Protein AF-0000000069316695 (afdb_homodimer)

pLDDT: mean 97.15, std 3.24, range [72.75, 98.94]

Foldseek 3Di:
DKFKKKWWKDFLKTWIKIWIDDDQQFWIKIWIKIADAAFFKKWKWWADALDQVVHPVVLHFGAAPPPFWDFAQPDPTHRLGGPFIFGAHNRRMTIDTDTHRSAGCDDPRRSARIKMWIARAGQCGLPPPDPCNGGHSPRHHTGIMTGMHTDDD/DKFKKKWWKDFLKTWIKIWIDDDQQFWIKIWIKIADAAFFKKWKWWADALDQVVHPVVLHFGAAPPPFWDFAQPDPTHRLGGPFIFGAHNRRMTIDTDTHRSAGCDDPRRSARIKMWIARAGQCGLPPPDPCNGGHSPRHHTGIMTGMHTDDD

Solvent-accessible surface area (backbone atoms only — not comparable to full-atom values): 14368 Å² total; per-residue (Å²): 112,59,43,30,31,26,24,55,32,46,62,80,27,38,33,44,40,36,36,38,27,58,42,93,87,41,48,27,38,35,35,41,42,37,40,68,42,70,62,39,52,17,14,30,33,30,21,53,16,15,24,56,87,64,44,64,69,47,14,60,57,66,24,43,94,78,72,49,47,30,19,29,66,82,46,90,59,29,27,50,20,32,61,31,59,41,48,18,37,92,86,8,44,19,65,42,80,45,74,39,72,67,42,34,87,53,74,96,55,35,47,59,4,11,16,43,36,38,25,64,28,44,39,43,39,37,69,66,78,51,91,42,9,48,70,66,12,55,15,70,54,76,38,23,28,23,45,24,5,34,31,86,108,111,60,44,31,32,27,24,55,32,48,62,81,28,40,32,43,40,38,36,37,28,60,42,92,85,40,47,27,39,35,34,42,40,37,38,69,43,71,62,39,52,17,14,31,34,30,22,52,17,16,23,54,87,63,45,65,69,45,15,60,57,65,23,42,95,78,73,49,47,29,20,28,66,83,44,90,59,29,27,50,22,32,60,30,58,40,50,19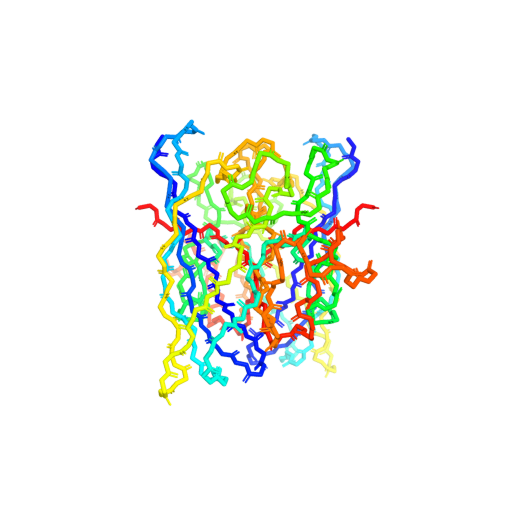,38,94,85,7,44,20,66,41,79,46,75,39,71,66,41,33,86,52,75,95,56,34,47,61,4,12,18,44,38,38,26,66,28,44,40,43,39,37,69,66,79,52,91,43,9,48,69,66,12,56,15,69,54,76,36,22,27,23,45,24,6,33,30,86,107

Organism: Aedes albopictus (NCBI:txid7160)

Nearest PDB structures (foldseek):
  8gsq-assembly4_H  TM=9.895E-01  e=1.593E-22  Homo sapiens
  8gsq-assembly3_E  TM=9.837E-01  e=2.590E-22  Homo sapiens
  2zky-assembly5_I  TM=9.922E-01  e=9.468E-22  Homo sapiens
  3gtv-assembly6_K  TM=9.849E-01  e=7.628E-22  Homo sapiens
  4mcm-assembly4_G  TM=9.939E-01  e=1.911E-21  Homo sapiens

Secondary structure (DSSP, 8-state):
--EEEEEEEEESSEEEEEEEESSTTSPEEEEEEEESPPSEEEEEEEES----EEEEGGG-SB--TT-PPP--TT-SS--TTEEEEEEE-TTSEEEEEEEESS-BSSGGGB-TT-EEEEESS---TT-S-STTHHHH-S--SEEEEEE-EEE--/--EEEEEEEEESSEEEEEEEESSTTSPEEEEEEEESPPSEEEEEEEES----EEEEGGG-SB--TT-PPP--TT-SS--TTEEEEEEE-TTSEEEEEEEESS-BSSGGGB-TT-EEEEESS---TT-S-STTHHHH-S--SEEEEEE-EEE--

Sequence (306 aa):
MPAKAVCVLSGDVKGTIFFQQNGDSDAVKVTGEVTGLKPGNHGFHIHEFGDNTNGCTSAGPHFNPHGKEHGGPTAAERHAGDLGNVVADDSGVAKVDISDSQISLSGPLSILGRTVVVHADPDDLGLGGHELSKSTGNAGARLACGVIGICKAMPAKAVCVLSGDVKGTIFFQQNGDSDAVKVTGEVTGLKPGNHGFHIHEFGDNTNGCTSAGPHFNPHGKEHGGPTAAERHAGDLGNVVADDSGVAKVDISDSQISLSGPLSILGRTVVVHADPDDLGLGGHELSKSTGNAGARLACGVIGICKA

Radius of gyration: 19.66 Å; Cα contacts (8 Å, |Δi|>4): 985; chains: 2; bounding box: 41×53×51 Å

InterPro domains:
  IPR001424 Superoxide dismutase, copper/zinc binding domain [PF00080] (13-148)
  IPR001424 Superoxide dismutase, copper/zinc binding domain [PR00068] (43-65)
  IPR001424 Superoxide dismutase, copper/zinc binding domain [PR00068] (79-88)
  IPR001424 Superoxide dismutase, copper/zinc binding domain [PR00068] (98-120)
  IPR001424 Superoxide dismutase, copper/zinc binding domain [PR00068] (123-149)
  IPR001424 Superoxide dismutase, copper/zinc binding domain [cd00305] (4-145)
  IPR018152 Superoxide dismutase, copper/zinc, binding site [PS00087] (43-53)
  IPR018152 Superoxide dismutase, copper/zinc, binding site [PS00332] (137-148)
  IPR024134 Superoxide dismutase (Cu/Zn) / superoxide dismutase copper chaperone [PTHR10003] (3-150)
  IPR036423 Superoxide dismutase-like, copper/zinc binding domain superfamily [G3DSA:2.60.40.200] (2-153)
  IPR036423 Superoxide dismutase-like, copper/zinc binding domain superfamily [SSF49329] (3-151)

Structure (mmCIF, N/CA/C/O backbone):
data_AF-0000000069316695-model_v1
#
loop_
_entity.id
_entity.type
_entity.pdbx_description
1 polymer 'Superoxide dismutase'
#
loop_
_atom_site.group_PDB
_atom_site.id
_atom_site.type_symbol
_atom_site.label_atom_id
_atom_site.label_alt_id
_atom_site.label_comp_id
_atom_site.label_asym_id
_atom_site.label_entity_id
_atom_site.label_seq_id
_atom_site.pdbx_PDB_ins_code
_atom_site.Cartn_x
_atom_site.Cartn_y
_atom_site.Cartn_z
_atom_site.occupancy
_atom_site.B_iso_or_equiv
_atom_site.auth_seq_id
_atom_site.auth_comp_id
_atom_site.auth_asym_id
_atom_site.auth_atom_id
_atom_site.pdbx_PDB_model_num
ATOM 1 N N . MET A 1 1 ? 12.734 10.344 -13.766 1 72.75 1 MET A N 1
ATOM 2 C CA . MET A 1 1 ? 11.445 10.133 -14.422 1 72.75 1 MET A CA 1
ATOM 3 C C . MET A 1 1 ? 10.297 10.414 -13.453 1 72.75 1 MET A C 1
ATOM 5 O O . MET A 1 1 ? 10.43 10.203 -12.25 1 72.75 1 MET A O 1
ATOM 9 N N . PRO A 1 2 ? 9.305 11.023 -14.023 1 88.75 2 PRO A N 1
ATOM 10 C CA . PRO A 1 2 ? 8.188 11.32 -13.125 1 88.75 2 PRO A CA 1
ATOM 11 C C . PRO A 1 2 ? 7.633 10.078 -12.438 1 88.75 2 PRO A C 1
ATOM 13 O O . PRO A 1 2 ? 7.578 9 -13.039 1 88.75 2 PRO A O 1
ATOM 16 N N . ALA A 1 3 ? 7.445 10.211 -11.133 1 94.81 3 ALA A N 1
ATOM 17 C CA . ALA A 1 3 ? 6.859 9.141 -10.328 1 94.81 3 ALA A CA 1
ATOM 18 C C . ALA A 1 3 ? 5.461 9.516 -9.852 1 94.81 3 ALA A C 1
ATOM 20 O O . ALA A 1 3 ? 5.211 10.672 -9.508 1 94.81 3 ALA A O 1
ATOM 21 N N . LYS A 1 4 ? 4.574 8.523 -9.906 1 97.94 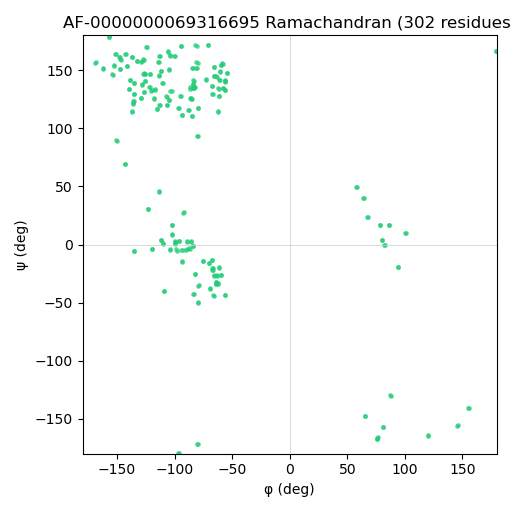4 LYS A N 1
ATOM 22 C CA . LYS A 1 4 ? 3.219 8.719 -9.398 1 97.94 4 LYS A CA 1
ATOM 23 C C . LYS A 1 4 ? 2.842 7.637 -8.398 1 97.94 4 LYS A C 1
ATOM 25 O O . LYS A 1 4 ? 3.309 6.5 -8.5 1 97.94 4 LYS A O 1
ATOM 30 N N . ALA A 1 5 ? 2.08 8.031 -7.492 1 98.62 5 ALA A N 1
ATOM 31 C CA . ALA A 1 5 ? 1.541 7.129 -6.477 1 98.62 5 ALA A CA 1
ATOM 32 C C . ALA A 1 5 ? 0.096 7.484 -6.137 1 98.62 5 ALA A C 1
ATOM 34 O O . ALA A 1 5 ? -0.406 8.531 -6.555 1 98.62 5 ALA A O 1
ATOM 35 N N . VAL A 1 6 ? -0.536 6.539 -5.504 1 98.81 6 VAL A N 1
ATOM 36 C CA . VAL A 1 6 ? -1.933 6.75 -5.137 1 98.81 6 VAL A CA 1
ATOM 37 C C . VAL A 1 6 ? -2.238 6.023 -3.83 1 98.81 6 VAL A C 1
ATOM 39 O O . VAL A 1 6 ? -1.595 5.023 -3.504 1 98.81 6 VAL A O 1
ATOM 42 N N . CYS A 1 7 ? -3.146 6.527 -3.115 1 98.25 7 CYS A N 1
ATOM 43 C CA . CYS A 1 7 ? -3.662 5.953 -1.878 1 98.25 7 CYS A CA 1
ATOM 44 C C . CYS A 1 7 ? -5.184 6.027 -1.833 1 98.25 7 CYS A C 1
ATOM 46 O O . CYS A 1 7 ? -5.762 7.098 -2.014 1 98.25 7 CYS A O 1
ATOM 48 N N . VAL A 1 8 ? -5.785 4.945 -1.668 1 98.31 8 VAL A N 1
ATOM 49 C CA . VAL A 1 8 ? -7.223 4.902 -1.421 1 98.31 8 VAL A CA 1
ATOM 50 C C . VAL A 1 8 ? -7.488 4.805 0.08 1 98.31 8 VAL A C 1
ATOM 52 O O . VAL A 1 8 ? -7.066 3.846 0.731 1 98.31 8 VAL A O 1
ATOM 55 N N . LEU A 1 9 ? -8.148 5.82 0.593 1 98.38 9 LEU A N 1
ATOM 56 C CA . LEU A 1 9 ? -8.477 5.883 2.014 1 98.38 9 LEU A CA 1
ATOM 57 C C . LEU A 1 9 ? -9.75 5.098 2.311 1 98.38 9 LEU A C 1
ATOM 59 O O . LEU A 1 9 ? -10.742 5.223 1.594 1 98.38 9 LEU A O 1
ATOM 63 N N . SER A 1 10 ? -9.672 4.352 3.375 1 96.38 10 SER A N 1
ATOM 64 C CA . SER A 1 10 ? -10.828 3.586 3.814 1 96.38 10 SER A CA 1
ATOM 65 C C . SER A 1 10 ? -10.977 3.629 5.332 1 96.38 10 SER A C 1
ATOM 67 O O . SER A 1 10 ? -9.984 3.541 6.059 1 96.38 10 SER A O 1
ATOM 69 N N . GLY A 1 11 ? -12.062 3.711 5.887 1 96.75 11 GLY A N 1
ATOM 70 C CA . GLY A 1 11 ? -12.469 3.809 7.281 1 96.75 11 GLY A CA 1
ATOM 71 C C . GLY A 1 11 ? -13.828 4.461 7.465 1 96.75 11 GLY A C 1
ATOM 72 O O . GLY A 1 11 ? -14.773 4.164 6.73 1 96.75 11 GLY A O 1
ATOM 73 N N . ASP A 1 12 ? -13.961 5.289 8.5 1 97.62 12 ASP A N 1
ATOM 74 C CA . ASP A 1 12 ? -15.203 6.012 8.734 1 97.62 12 ASP A CA 1
ATOM 75 C C . ASP A 1 12 ? -15.477 7.023 7.621 1 97.62 12 ASP A C 1
ATOM 77 O O . ASP A 1 12 ? -16.609 7.43 7.41 1 97.62 12 ASP A O 1
ATOM 81 N N . VAL A 1 13 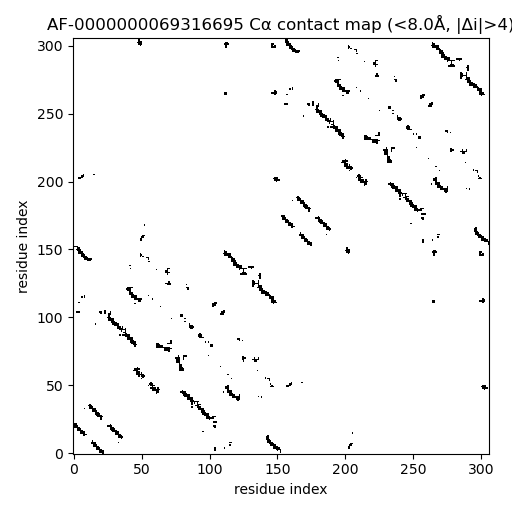? -14.438 7.445 7.027 1 98.5 13 VAL A N 1
ATOM 82 C CA . VAL A 1 13 ? -14.516 8.336 5.875 1 98.5 13 VAL A CA 1
ATOM 83 C C . VAL A 1 13 ? -13.766 7.73 4.695 1 98.5 13 VAL A C 1
ATOM 85 O O . VAL A 1 13 ? -13.078 6.715 4.844 1 98.5 13 VAL A O 1
ATOM 88 N N . LYS A 1 14 ? -13.922 8.32 3.516 1 98.25 14 LYS A N 1
ATOM 89 C CA . LYS A 1 14 ? -13.32 7.77 2.303 1 98.25 14 LYS A CA 1
ATOM 90 C C . LYS A 1 14 ? -12.609 8.852 1.5 1 98.25 14 LYS A C 1
ATOM 92 O O . LYS A 1 14 ? -12.898 10.039 1.653 1 98.25 14 LYS A O 1
ATOM 97 N N . GLY A 1 15 ? -11.688 8.391 0.68 1 98.62 15 GLY A N 1
ATOM 98 C CA . GLY A 1 15 ? -11 9.336 -0.186 1 98.62 15 GLY A CA 1
ATOM 99 C C . GLY A 1 15 ? -9.945 8.688 -1.06 1 98.62 15 GLY A C 1
ATOM 100 O O . GLY A 1 15 ? -9.633 7.504 -0.891 1 98.62 15 GLY A O 1
ATOM 101 N N . THR A 1 16 ? -9.508 9.422 -2.025 1 98.81 16 THR A N 1
ATOM 102 C CA . THR A 1 16 ? -8.383 9.039 -2.873 1 98.81 16 THR A CA 1
ATOM 103 C C . THR A 1 16 ? -7.359 10.164 -2.951 1 98.81 16 THR A C 1
ATOM 105 O O . THR A 1 16 ? -7.711 11.312 -3.227 1 98.81 16 THR A O 1
ATOM 108 N N . ILE A 1 17 ? -6.164 9.852 -2.646 1 98.88 17 ILE A N 1
ATOM 109 C CA . ILE A 1 17 ? -5.074 10.82 -2.643 1 98.88 17 ILE A CA 1
ATOM 110 C C . ILE A 1 17 ? -4.031 10.422 -3.688 1 98.88 17 ILE A C 1
ATOM 112 O O . ILE A 1 17 ? -3.615 9.266 -3.754 1 98.88 17 ILE A O 1
ATOM 116 N N . PHE A 1 18 ? -3.588 11.344 -4.469 1 98.81 18 PHE A N 1
ATOM 117 C CA . PHE A 1 18 ? -2.576 11.141 -5.5 1 98.81 18 PHE A CA 1
ATOM 118 C C . PHE A 1 18 ? -1.282 11.859 -5.137 1 98.81 18 PHE A C 1
ATOM 120 O O . PHE A 1 18 ? -1.311 12.93 -4.527 1 98.81 18 PHE A O 1
ATOM 127 N N . PHE A 1 19 ? -0.215 11.289 -5.57 1 98.75 19 PHE A N 1
ATOM 128 C CA . PHE A 1 19 ? 1.12 11.852 -5.398 1 98.75 19 PHE A CA 1
ATOM 129 C C . PHE A 1 19 ? 1.858 11.906 -6.73 1 98.75 19 PHE A C 1
ATOM 131 O O . PHE A 1 19 ? 1.771 10.977 -7.535 1 98.75 19 PHE A O 1
ATOM 138 N N . GLN A 1 20 ? 2.508 12.984 -6.91 1 98.31 20 GLN A N 1
ATOM 139 C CA . GLN A 1 20 ? 3.314 13.133 -8.117 1 98.31 20 GLN A CA 1
ATOM 140 C C . GLN A 1 20 ? 4.648 13.812 -7.809 1 98.31 20 GLN A C 1
ATOM 142 O O . GLN A 1 20 ? 4.695 14.789 -7.059 1 98.31 20 GLN A O 1
ATOM 147 N N . GLN A 1 21 ? 5.68 13.242 -8.336 1 97.88 21 GLN A N 1
ATOM 148 C CA . GLN A 1 21 ? 7.023 13.797 -8.211 1 97.88 21 GLN A CA 1
ATOM 149 C C . GLN A 1 21 ? 7.766 13.742 -9.539 1 97.88 21 GLN A C 1
ATOM 151 O O . GLN A 1 21 ? 7.941 12.672 -10.117 1 97.88 21 GLN A O 1
ATOM 156 N N . ASN A 1 22 ? 8.195 14.891 -10.047 1 96 22 ASN A N 1
ATOM 157 C CA . ASN A 1 22 ? 8.797 14.977 -11.367 1 96 22 ASN A CA 1
ATOM 158 C C . ASN A 1 22 ? 10.258 14.531 -11.352 1 96 22 ASN A C 1
ATOM 160 O O . ASN A 1 22 ? 10.703 13.82 -12.258 1 96 22 ASN A O 1
ATOM 164 N N . GLY A 1 23 ? 10.984 15.055 -10.453 1 93.81 23 GLY A N 1
ATOM 165 C CA . GLY A 1 23 ? 12.367 14.672 -10.211 1 93.81 23 GLY A CA 1
ATOM 166 C C . GLY A 1 23 ? 12.641 14.312 -8.758 1 93.81 23 GLY A C 1
ATOM 167 O O . GLY A 1 23 ? 11.922 14.758 -7.863 1 93.81 23 GLY A O 1
ATOM 168 N N . ASP A 1 24 ? 13.68 13.586 -8.508 1 90.5 24 ASP A N 1
ATOM 169 C CA . ASP A 1 24 ? 13.977 13.07 -7.18 1 90.5 24 ASP A CA 1
ATOM 170 C C . ASP A 1 24 ? 14.156 14.203 -6.172 1 90.5 24 ASP A C 1
ATOM 172 O O . ASP A 1 24 ? 13.914 14.023 -4.977 1 90.5 24 ASP A O 1
ATOM 176 N N . SER A 1 25 ? 14.539 15.305 -6.652 1 92.94 25 SER A N 1
ATOM 177 C CA . SER A 1 25 ? 14.789 16.438 -5.762 1 92.94 25 SER A CA 1
ATOM 178 C C . SER A 1 25 ? 13.602 17.375 -5.719 1 92.94 25 SER A C 1
ATOM 180 O O . SER A 1 25 ? 13.594 18.344 -4.957 1 92.94 25 SER A O 1
ATOM 182 N N . ASP A 1 26 ? 12.594 17.109 -6.539 1 96.88 26 ASP A N 1
ATOM 183 C CA . ASP A 1 26 ? 11.43 17.984 -6.598 1 96.88 26 ASP A CA 1
ATOM 184 C C . ASP A 1 26 ? 10.461 17.688 -5.449 1 96.88 26 ASP A C 1
ATOM 186 O O . ASP A 1 26 ? 10.453 16.594 -4.902 1 96.88 26 ASP A O 1
ATOM 190 N N . ALA A 1 27 ? 9.742 18.719 -5.082 1 97.62 27 ALA A N 1
ATOM 191 C CA . ALA A 1 27 ? 8.68 18.516 -4.105 1 97.62 27 ALA A CA 1
ATOM 192 C C . ALA A 1 27 ? 7.633 17.531 -4.633 1 97.62 27 ALA A C 1
ATOM 194 O O . ALA A 1 27 ? 7.457 17.406 -5.844 1 97.62 27 ALA A O 1
ATOM 195 N N . VAL A 1 28 ? 7.043 16.812 -3.742 1 98.38 28 VAL A N 1
ATOM 196 C CA . VAL A 1 28 ? 5.938 15.93 -4.105 1 98.38 28 VAL A CA 1
ATOM 197 C C . VAL A 1 28 ? 4.625 16.719 -4.082 1 98.38 28 VAL A C 1
ATOM 199 O O . VAL A 1 28 ? 4.316 17.391 -3.096 1 98.38 28 VAL A O 1
ATOM 202 N N . LYS A 1 29 ? 3.924 16.656 -5.176 1 98.62 29 LYS A N 1
ATOM 203 C CA . LYS A 1 29 ? 2.568 17.203 -5.219 1 98.62 29 LYS A CA 1
ATOM 204 C C . LYS A 1 29 ? 1.551 16.188 -4.723 1 98.62 29 LYS A C 1
ATOM 206 O O . LYS A 1 29 ? 1.525 15.047 -5.203 1 98.62 29 LYS A O 1
ATOM 211 N N . VAL A 1 30 ? 0.769 16.594 -3.732 1 98.81 30 VAL A N 1
ATOM 212 C CA . VAL A 1 30 ? -0.266 15.75 -3.135 1 98.81 30 VAL A CA 1
ATOM 213 C C . VAL A 1 30 ? -1.644 16.328 -3.445 1 98.81 30 VAL A C 1
ATOM 215 O O . VAL A 1 30 ? -1.943 17.469 -3.074 1 98.81 30 VAL A O 1
ATOM 218 N N . THR A 1 31 ? -2.475 15.523 -4.137 1 98.88 31 THR A N 1
ATOM 219 C CA . THR A 1 31 ? -3.789 16.016 -4.539 1 98.88 31 THR A CA 1
ATOM 220 C C . THR A 1 31 ? -4.859 14.945 -4.293 1 98.88 31 THR A C 1
ATOM 222 O O . THR A 1 31 ? -4.543 13.766 -4.121 1 98.88 31 THR A O 1
ATOM 225 N N . GLY A 1 32 ? -6.121 15.414 -4.258 1 98.81 32 GLY A N 1
ATOM 226 C CA . GLY A 1 32 ? -7.223 14.477 -4.098 1 98.81 32 GLY A CA 1
ATOM 227 C C . GLY A 1 32 ? -8.367 15.047 -3.283 1 98.81 32 GLY A C 1
ATOM 228 O O . GLY A 1 32 ? -8.578 16.266 -3.254 1 98.81 32 GLY A O 1
ATOM 229 N N . GLU A 1 33 ? -9.102 14.062 -2.723 1 98.75 33 GLU A N 1
ATOM 230 C CA . GLU A 1 33 ? -10.266 14.461 -1.941 1 98.75 33 GLU A CA 1
ATOM 231 C C . GLU A 1 33 ? -10.602 13.414 -0.878 1 98.75 33 GLU A C 1
ATOM 233 O O . GLU A 1 33 ? -10.367 12.219 -1.08 1 98.75 33 GLU A O 1
ATOM 238 N N . VAL A 1 34 ? -11.07 13.938 0.184 1 98.88 34 VAL A N 1
ATOM 239 C CA . VAL A 1 34 ? -11.617 13.109 1.256 1 98.88 34 VAL A CA 1
ATOM 240 C C . VAL A 1 34 ? -13.07 13.492 1.518 1 98.88 34 VAL A C 1
ATOM 242 O O . VAL A 1 34 ? -13.398 14.68 1.606 1 98.88 34 VAL A O 1
ATOM 245 N N . THR A 1 35 ? -13.93 12.562 1.663 1 98.81 35 THR A N 1
ATOM 246 C CA . THR A 1 35 ? -15.359 12.812 1.83 1 98.81 35 THR A CA 1
ATOM 247 C C . THR A 1 35 ? -15.883 12.141 3.096 1 98.81 35 THR A C 1
ATOM 249 O O . THR A 1 35 ? -15.391 11.078 3.49 1 98.81 35 THR A O 1
ATOM 252 N N . GLY A 1 36 ? -16.906 12.852 3.723 1 98.75 36 GLY A N 1
ATOM 253 C CA . GLY A 1 36 ? -17.547 12.297 4.906 1 98.75 36 GLY A CA 1
ATOM 254 C C . GLY A 1 36 ? -17.031 12.898 6.199 1 98.75 36 GLY A C 1
ATOM 255 O O . GLY A 1 36 ? -17.359 12.422 7.285 1 98.75 36 GLY A O 1
ATOM 256 N N . LEU A 1 37 ? -16.281 13.914 6.066 1 98.81 37 LEU A N 1
ATOM 257 C CA . LEU A 1 37 ? -15.695 14.57 7.234 1 98.81 37 LEU A CA 1
ATOM 258 C C . LEU A 1 37 ? -16.672 15.562 7.848 1 98.81 37 LEU A C 1
ATOM 260 O O . LEU A 1 37 ? -17.516 16.125 7.145 1 98.81 37 LEU A O 1
ATOM 264 N N . LYS A 1 38 ? -16.531 15.773 9.172 1 98.5 38 LYS A N 1
ATOM 265 C CA . LYS A 1 38 ? -17.156 16.969 9.742 1 98.5 38 LYS A CA 1
ATOM 266 C C . LYS A 1 38 ? -16.5 18.234 9.211 1 98.5 38 LYS A C 1
ATOM 268 O O . LYS A 1 38 ? -15.281 18.266 8.992 1 98.5 38 LYS A O 1
ATOM 273 N N . PRO A 1 39 ? -17.297 19.25 9.039 1 98.75 39 PRO A N 1
ATOM 274 C CA . PRO A 1 39 ? -16.703 20.5 8.57 1 98.75 39 PRO A CA 1
ATOM 275 C C . PRO A 1 39 ? -15.57 20.984 9.477 1 98.75 39 PRO A C 1
ATOM 277 O O . PRO A 1 39 ? -15.672 20.891 10.703 1 98.75 39 PRO A O 1
ATOM 280 N N . GLY A 1 40 ? -14.523 21.516 8.773 1 98.75 40 GLY A N 1
ATOM 281 C CA . GLY A 1 40 ? -13.422 22.062 9.555 1 98.75 40 GLY A CA 1
ATOM 282 C C . GLY A 1 40 ? -12.102 21.375 9.273 1 98.75 40 GLY A C 1
ATOM 283 O O . GLY A 1 40 ? -11.938 20.734 8.242 1 98.75 40 GLY A O 1
ATOM 284 N N . ASN A 1 41 ? -11.133 21.594 10.188 1 98.81 41 ASN A N 1
ATOM 285 C CA . ASN A 1 41 ? -9.773 21.078 10.031 1 98.81 41 ASN A CA 1
ATOM 286 C C . ASN A 1 41 ? -9.664 19.641 10.508 1 98.81 41 ASN A C 1
ATOM 288 O O . ASN A 1 41 ? -10.234 19.281 11.539 1 98.81 41 ASN A O 1
ATOM 292 N N . HIS A 1 42 ? -8.922 18.875 9.812 1 98.94 42 HIS A N 1
ATOM 293 C CA . HIS A 1 42 ? -8.578 17.5 10.18 1 98.94 42 HIS A CA 1
ATOM 294 C C . HIS A 1 42 ? -7.09 17.234 9.969 1 98.94 42 HIS A C 1
ATOM 296 O O . HIS A 1 42 ? -6.551 17.516 8.898 1 98.94 42 HIS A O 1
ATOM 302 N N . GLY A 1 43 ? -6.457 16.703 10.977 1 98.88 43 GLY A N 1
ATOM 303 C CA . GLY A 1 43 ? -5.062 16.328 10.82 1 98.88 43 GLY A CA 1
ATOM 304 C C . GLY A 1 43 ? -4.832 15.359 9.664 1 98.88 43 GLY A C 1
ATOM 305 O O . GLY A 1 43 ? -5.633 14.445 9.445 1 98.88 43 GLY A O 1
ATOM 306 N N . PHE A 1 44 ? -3.793 15.594 9.008 1 98.94 44 PHE A N 1
ATOM 307 C CA . PHE A 1 44 ? -3.432 14.836 7.812 1 98.94 44 PHE A CA 1
ATOM 308 C C . PHE A 1 44 ? -1.943 14.508 7.812 1 98.94 44 PHE A C 1
ATOM 310 O O . PHE A 1 44 ? -1.103 15.406 7.719 1 98.94 44 PHE A O 1
ATOM 317 N N . HIS A 1 45 ? -1.623 13.125 7.914 1 98.94 45 HIS A N 1
ATOM 318 C CA . HIS A 1 45 ? -0.229 12.742 8.109 1 98.94 45 HIS A CA 1
ATOM 319 C C . HIS A 1 45 ? 0.115 11.484 7.309 1 98.94 45 HIS A C 1
ATOM 321 O O . HIS A 1 45 ? -0.773 10.703 6.961 1 98.94 45 HIS A O 1
ATOM 327 N N . ILE A 1 46 ? 1.369 11.367 6.984 1 98.88 46 ILE A N 1
ATOM 328 C CA . ILE A 1 46 ? 1.927 10.086 6.555 1 98.88 46 ILE A CA 1
ATOM 329 C C . ILE A 1 46 ? 2.561 9.375 7.75 1 98.88 46 ILE A C 1
ATOM 331 O O . ILE A 1 46 ? 3.354 9.969 8.484 1 98.88 46 ILE A O 1
ATOM 335 N N . HIS A 1 47 ? 2.152 8.164 7.914 1 98.81 47 HIS A N 1
ATOM 336 C CA . HIS A 1 47 ? 2.664 7.336 9 1 98.81 47 HIS A CA 1
ATOM 337 C C . HIS A 1 47 ? 3.738 6.375 8.5 1 98.81 47 HIS A C 1
ATOM 339 O O . HIS A 1 47 ? 3.84 6.125 7.297 1 98.81 47 HIS A O 1
ATOM 345 N N . GLU A 1 48 ? 4.484 5.883 9.43 1 97.94 48 GLU A N 1
ATOM 346 C CA . GLU A 1 48 ? 5.727 5.176 9.141 1 97.94 48 GLU A CA 1
ATOM 347 C C . GLU A 1 48 ? 5.457 3.834 8.469 1 97.94 48 GLU A C 1
ATOM 349 O O . GLU A 1 48 ? 6.176 3.439 7.543 1 97.94 48 GLU A O 1
ATOM 354 N N . PHE A 1 49 ? 4.441 3.143 8.836 1 98.19 49 PHE A N 1
ATOM 355 C CA . PHE A 1 49 ? 4.246 1.781 8.352 1 98.19 49 PHE A CA 1
ATOM 356 C C . PHE A 1 49 ? 3.008 1.693 7.465 1 98.19 49 PHE A C 1
ATOM 358 O O . PHE A 1 49 ? 2.049 2.447 7.656 1 98.19 49 PHE A O 1
ATOM 365 N N . GLY A 1 50 ? 3.121 0.834 6.469 1 98.38 50 GLY A N 1
ATOM 366 C CA . GLY A 1 50 ? 1.974 0.48 5.648 1 98.38 50 GLY A CA 1
ATOM 367 C C . GLY A 1 50 ? 1.233 -0.743 6.156 1 98.38 50 GLY A C 1
ATOM 368 O O . GLY A 1 50 ? 0.744 -1.551 5.367 1 98.38 50 GLY A O 1
ATOM 369 N N . ASP A 1 51 ? 1.293 -0.991 7.457 1 97.44 51 ASP A N 1
ATOM 370 C CA . ASP A 1 51 ? 0.61 -2.082 8.148 1 97.44 51 ASP A CA 1
ATOM 371 C C . ASP A 1 51 ? -0.792 -1.664 8.586 1 97.44 51 ASP A C 1
ATOM 373 O O . ASP A 1 51 ? -0.946 -0.772 9.422 1 97.44 51 ASP A O 1
ATOM 377 N N . ASN A 1 52 ? -1.812 -2.314 8.016 1 95.06 52 ASN A N 1
ATOM 378 C CA . ASN A 1 52 ? -3.178 -2.021 8.438 1 95.06 52 ASN A CA 1
ATOM 379 C C . ASN A 1 52 ? -3.895 -3.275 8.93 1 95.06 52 ASN A C 1
ATOM 381 O O . ASN A 1 52 ? -5.109 -3.408 8.766 1 95.06 52 ASN A O 1
ATOM 385 N N . THR A 1 53 ? -3.152 -4.195 9.492 1 96.25 53 THR A N 1
ATOM 386 C CA . THR A 1 53 ? -3.723 -5.438 10.008 1 96.25 53 THR A CA 1
ATOM 387 C C . THR A 1 53 ? -4.715 -5.152 11.133 1 96.25 53 THR A C 1
ATOM 389 O O . THR A 1 53 ? -5.676 -5.898 11.32 1 96.25 53 THR A O 1
ATOM 392 N N . ASN A 1 54 ? -4.477 -4.16 11.898 1 95.06 54 ASN A N 1
ATOM 393 C CA . ASN A 1 54 ? -5.406 -3.688 12.914 1 95.06 54 ASN A CA 1
ATOM 394 C C . ASN A 1 54 ? -5.941 -2.297 12.586 1 95.06 54 ASN A C 1
ATOM 396 O O . ASN A 1 54 ? -5.938 -1.407 13.445 1 95.06 54 ASN A O 1
ATOM 400 N N . GLY A 1 55 ? -6.312 -2.162 11.344 1 94.31 55 GLY A N 1
ATOM 401 C CA . GLY A 1 55 ? -6.742 -0.839 10.922 1 94.31 55 GLY A CA 1
ATOM 402 C C . GLY A 1 55 ? -5.629 0.188 10.953 1 94.31 55 GLY A C 1
ATOM 403 O O . GLY A 1 55 ? -4.465 -0.143 10.703 1 94.31 55 GLY A O 1
ATOM 404 N N . CYS A 1 56 ? -6.035 1.386 11.242 1 97 56 CYS A N 1
ATOM 405 C CA . CYS A 1 56 ? -5.082 2.486 11.164 1 97 56 CYS A CA 1
ATOM 406 C C . CYS A 1 56 ? -4.125 2.465 12.352 1 97 56 CYS A C 1
ATOM 408 O O . CYS A 1 56 ? -3.084 3.123 12.32 1 97 56 CYS A O 1
ATOM 410 N N . THR A 1 57 ? -4.457 1.72 13.32 1 95.38 57 THR A N 1
ATOM 411 C CA . THR A 1 57 ? -3.625 1.644 14.516 1 95.38 57 THR A CA 1
ATOM 412 C C . THR A 1 57 ? -2.256 1.055 14.188 1 95.38 57 THR A C 1
ATOM 414 O O . THR A 1 57 ? -1.244 1.47 14.758 1 95.38 57 THR A O 1
ATOM 417 N N . SER A 1 58 ? -2.178 0.2 13.32 1 96.75 58 SER A N 1
ATOM 418 C CA . SER A 1 58 ? -0.941 -0.519 13.031 1 96.75 58 SER A CA 1
ATOM 419 C C . SER A 1 58 ? -0.049 0.276 12.078 1 96.75 58 SER A C 1
ATOM 421 O O . SER A 1 58 ? 1.069 -0.143 11.773 1 96.75 58 SER A O 1
ATOM 423 N N . ALA A 1 59 ? -0.515 1.43 11.656 1 97.56 59 ALA A N 1
ATOM 424 C CA . ALA A 1 59 ? 0.291 2.279 10.781 1 97.56 59 ALA A CA 1
ATOM 425 C C . ALA A 1 59 ? 1.472 2.879 11.539 1 97.56 59 ALA A C 1
ATOM 427 O O . ALA A 1 59 ? 2.41 3.396 10.93 1 97.56 59 ALA A O 1
ATOM 428 N N . GLY A 1 60 ? 1.424 2.842 12.898 1 97.44 60 GLY A N 1
ATOM 429 C CA . GLY A 1 60 ? 2.541 3.318 13.703 1 97.44 60 GLY A CA 1
ATOM 430 C C . GLY A 1 60 ? 2.615 4.832 13.781 1 97.44 60 GLY A C 1
ATOM 431 O O . GLY A 1 60 ? 1.618 5.52 13.555 1 97.44 60 GLY A O 1
ATOM 432 N N . PRO A 1 61 ? 3.746 5.375 14.242 1 97.75 61 PRO A N 1
ATOM 433 C CA . PRO A 1 61 ? 3.904 6.824 14.391 1 97.75 61 PRO A CA 1
ATOM 434 C C . PRO A 1 61 ? 4.02 7.543 13.047 1 97.75 61 PRO A C 1
ATOM 436 O O . PRO A 1 61 ? 4.062 6.895 12 1 97.75 61 PRO A O 1
ATOM 439 N N . HIS A 1 62 ? 3.988 8.883 13.109 1 98.75 62 HIS A N 1
ATOM 440 C CA . HIS A 1 62 ? 4.266 9.664 11.906 1 98.75 62 HIS A CA 1
ATOM 441 C C . HIS A 1 62 ? 5.602 9.273 11.289 1 98.75 62 HIS A C 1
ATOM 443 O O . HIS A 1 62 ? 6.531 8.883 12.008 1 98.75 62 HIS A O 1
ATOM 449 N N . PHE A 1 63 ? 5.68 9.359 9.992 1 98.69 63 PHE A N 1
ATOM 450 C CA . PHE A 1 63 ? 6.941 9.188 9.281 1 98.69 63 PHE A CA 1
ATOM 451 C C . PHE A 1 63 ? 7.941 10.266 9.695 1 98.69 63 PHE A C 1
ATOM 453 O O . PHE A 1 63 ? 7.746 11.445 9.406 1 98.69 63 PHE A O 1
ATOM 460 N N . ASN A 1 64 ? 9.062 9.805 10.375 1 98.44 64 ASN A N 1
ATOM 461 C CA . ASN A 1 64 ? 10.023 10.719 10.984 1 98.44 64 ASN A CA 1
ATOM 462 C C . ASN A 1 64 ? 11.453 10.203 10.844 1 98.44 64 ASN A C 1
ATOM 464 O O . ASN A 1 64 ? 12.117 9.914 11.836 1 98.44 64 ASN A O 1
ATOM 468 N N . PRO A 1 65 ? 11.961 10.219 9.586 1 97.38 65 PRO A N 1
ATOM 469 C CA . PRO A 1 65 ? 13.289 9.648 9.352 1 97.38 65 PRO A CA 1
ATOM 470 C C . PRO A 1 65 ? 14.406 10.461 10.008 1 97.38 65 PRO A C 1
ATOM 472 O O . PRO A 1 65 ? 15.516 9.961 10.188 1 97.38 65 PRO A O 1
ATOM 475 N N . HIS A 1 66 ? 14.094 11.648 10.43 1 96.75 66 HIS A N 1
ATOM 476 C CA . HIS A 1 66 ? 15.156 12.508 10.938 1 96.75 66 HIS A CA 1
ATOM 477 C C . HIS A 1 66 ? 15.023 12.727 12.438 1 96.75 66 HIS A C 1
ATOM 479 O O . HIS A 1 66 ? 15.727 13.555 13.023 1 96.75 66 HIS A O 1
ATOM 485 N N . GLY A 1 67 ? 14.07 12.07 13.039 1 97.56 67 GLY A N 1
ATOM 486 C CA . GLY A 1 67 ? 13.938 12.094 14.484 1 97.56 67 GLY A CA 1
ATOM 487 C C . GLY A 1 67 ? 13.633 13.477 15.031 1 97.56 67 GLY A C 1
ATOM 488 O O . GLY A 1 67 ? 14.211 13.898 16.031 1 97.56 67 GLY A O 1
ATOM 489 N N . LYS A 1 68 ? 12.781 14.234 14.367 1 98.19 68 LYS A N 1
ATOM 490 C CA . LYS A 1 68 ? 12.43 15.594 14.766 1 98.19 68 LYS A CA 1
ATOM 491 C C . LYS A 1 68 ? 11.164 15.617 15.617 1 98.19 68 LYS A C 1
ATOM 493 O O . LYS A 1 68 ? 10.484 14.594 15.742 1 98.19 68 LYS A O 1
ATOM 498 N N . GLU A 1 69 ? 10.906 16.781 16.172 1 98.12 69 GLU A N 1
ATOM 499 C CA . GLU A 1 69 ? 9.617 17.016 16.828 1 98.12 69 GLU A CA 1
ATOM 500 C C . GLU A 1 69 ? 8.531 17.328 15.805 1 98.12 69 GLU A C 1
ATOM 502 O O . GLU A 1 69 ? 8.828 17.781 14.695 1 98.12 69 GLU A O 1
ATOM 507 N N . HIS A 1 70 ? 7.305 17.047 16.281 1 98.69 70 HIS A N 1
ATOM 508 C CA . HIS A 1 70 ? 6.172 17.328 15.414 1 98.69 70 HIS A CA 1
ATOM 509 C C . HIS A 1 70 ? 6.059 18.828 15.125 1 98.69 70 HIS A C 1
ATOM 511 O O . HIS A 1 70 ? 6.312 19.641 16 1 98.69 70 HIS A O 1
ATOM 517 N N . GLY A 1 71 ? 5.633 19.156 13.883 1 98.38 71 GLY A N 1
ATOM 518 C CA . GLY A 1 71 ? 5.418 20.531 13.469 1 98.38 71 GLY A CA 1
ATOM 519 C C . GLY A 1 71 ? 4.461 20.672 12.305 1 98.38 71 GLY A C 1
ATOM 520 O O . GLY A 1 71 ? 3.887 19.672 11.852 1 98.38 71 GLY A O 1
ATOM 521 N N . GLY A 1 72 ? 4.188 21.906 11.883 1 97.12 72 GLY A N 1
ATOM 522 C CA . GLY A 1 72 ? 3.342 22.172 10.727 1 97.12 72 GLY A CA 1
ATOM 523 C C . GLY A 1 72 ? 4.074 22.031 9.406 1 97.12 72 GLY A C 1
ATOM 524 O O . GLY A 1 72 ? 5.297 21.859 9.383 1 97.12 72 GLY A O 1
ATOM 525 N N . PRO A 1 73 ? 3.332 22.078 8.281 1 96.5 73 PRO A N 1
ATOM 526 C CA . PRO A 1 73 ? 3.895 21.812 6.957 1 96.5 73 PRO A CA 1
ATOM 527 C C . PRO A 1 73 ? 4.992 22.812 6.578 1 96.5 73 PRO A C 1
ATOM 529 O O . PRO A 1 73 ? 5.836 22.5 5.73 1 96.5 73 PRO A O 1
ATOM 532 N N . THR A 1 74 ? 5.016 23.953 7.242 1 95.44 74 THR A N 1
ATOM 533 C CA . THR A 1 74 ? 6 24.969 6.867 1 95.44 74 THR A CA 1
ATOM 534 C C . THR A 1 74 ? 7.059 25.109 7.953 1 95.44 74 THR A C 1
ATOM 536 O O . THR A 1 74 ? 7.941 25.969 7.852 1 95.44 74 THR A O 1
ATOM 539 N N . ALA A 1 75 ? 6.961 24.344 8.992 1 97.06 75 ALA A N 1
ATOM 540 C CA . ALA A 1 75 ? 7.91 24.422 10.094 1 97.06 75 ALA A CA 1
ATOM 541 C C . ALA A 1 75 ? 9.266 23.828 9.695 1 97.06 75 ALA A C 1
ATOM 543 O O . ALA A 1 75 ? 9.328 22.844 8.977 1 97.06 75 ALA A O 1
ATOM 544 N N . ALA A 1 76 ? 10.344 24.438 10.156 1 95.5 76 ALA A N 1
ATOM 545 C CA . ALA A 1 76 ? 11.68 23.891 9.945 1 95.5 76 ALA A CA 1
ATOM 546 C C . ALA A 1 76 ? 11.867 22.578 10.711 1 95.5 76 ALA A C 1
ATOM 548 O O . ALA A 1 76 ? 12.539 21.656 10.234 1 95.5 76 ALA A O 1
ATOM 549 N N . GLU A 1 77 ? 11.383 22.625 11.922 1 97.12 77 GLU A N 1
ATOM 550 C CA . GLU A 1 77 ? 11.359 21.422 12.758 1 97.12 77 GLU A CA 1
ATOM 551 C C . GLU A 1 77 ? 10.023 20.703 12.641 1 97.12 77 GLU A C 1
ATOM 553 O O . GLU A 1 77 ? 9.008 21.172 13.148 1 97.12 77 GLU A O 1
ATOM 558 N N . ARG A 1 78 ? 10.062 19.531 12.031 1 98.38 78 ARG A N 1
ATOM 559 C CA . ARG A 1 78 ? 8.852 18.719 11.875 1 98.38 78 ARG A CA 1
ATOM 560 C C . ARG A 1 78 ? 9.195 17.312 11.406 1 98.38 78 ARG A C 1
ATOM 562 O O . ARG A 1 78 ? 10.281 17.078 10.859 1 98.38 78 ARG A O 1
ATOM 569 N N . HIS A 1 79 ? 8.273 16.312 11.672 1 98.5 79 HIS A N 1
ATOM 570 C CA . HIS A 1 79 ? 8.367 15.047 10.961 1 98.5 79 HIS A CA 1
ATOM 571 C C . HIS A 1 79 ? 8.234 15.25 9.453 1 98.5 79 HIS A C 1
ATOM 573 O O . HIS A 1 79 ? 7.574 16.188 9.008 1 98.5 79 HIS A O 1
ATOM 579 N N . ALA A 1 80 ? 8.781 14.359 8.703 1 98.25 80 ALA A N 1
ATOM 580 C CA . ALA A 1 80 ? 8.602 14.391 7.254 1 98.25 80 ALA A CA 1
ATOM 581 C C . ALA A 1 80 ? 7.137 14.172 6.879 1 98.25 80 ALA A C 1
ATOM 583 O O . ALA A 1 80 ? 6.648 14.75 5.902 1 98.25 80 ALA A O 1
ATOM 584 N N . GLY A 1 81 ? 6.414 13.398 7.641 1 98.69 81 GLY A N 1
ATOM 585 C CA . GLY A 1 81 ? 5.043 13.031 7.332 1 98.69 81 GLY A CA 1
ATOM 586 C C . GLY A 1 81 ? 4.027 14.047 7.82 1 98.69 81 GLY A C 1
ATOM 587 O O . GLY A 1 81 ? 2.82 13.844 7.691 1 98.69 81 GLY A O 1
ATOM 588 N N . ASP A 1 82 ? 4.449 15.148 8.398 1 98.75 82 ASP A N 1
ATOM 589 C CA . ASP A 1 82 ? 3.551 16.156 8.961 1 98.75 82 ASP A CA 1
ATOM 590 C C . ASP A 1 82 ? 2.992 17.062 7.863 1 98.75 82 ASP A C 1
ATOM 592 O O . ASP A 1 82 ? 3.494 18.172 7.645 1 98.75 82 ASP A O 1
ATOM 596 N N . LEU A 1 83 ? 1.831 16.75 7.328 1 98.62 83 LEU A N 1
ATOM 597 C CA . LEU A 1 83 ? 1.29 17.484 6.195 1 98.62 83 LEU A CA 1
ATOM 598 C C . LEU A 1 83 ? 0.245 18.5 6.656 1 98.62 83 LEU A C 1
ATOM 600 O O . LEU A 1 83 ? -0.395 19.156 5.836 1 98.62 83 LEU A O 1
ATOM 604 N N . GLY A 1 84 ? 0.044 18.578 7.949 1 98.5 84 GLY A N 1
ATOM 605 C CA . GLY A 1 84 ? -0.821 19.609 8.508 1 98.5 84 GLY A CA 1
ATOM 606 C C . GLY A 1 84 ? -2.279 19.188 8.562 1 98.5 84 GLY A C 1
ATOM 607 O O . GLY A 1 84 ? -2.609 18.125 9.094 1 98.5 84 GLY A O 1
ATOM 608 N N . ASN A 1 85 ? -3.168 20.062 8.055 1 98.81 85 ASN A N 1
ATOM 609 C CA . ASN A 1 85 ? -4.613 19.844 8.055 1 98.81 85 ASN A CA 1
ATOM 610 C C . ASN A 1 85 ? -5.18 19.859 6.637 1 98.81 85 ASN A C 1
ATOM 612 O O . ASN A 1 85 ? -4.652 20.547 5.758 1 98.81 85 ASN A O 1
ATOM 616 N N . VAL A 1 86 ? -6.168 19.094 6.445 1 98.81 86 VAL A N 1
ATOM 617 C CA . VAL A 1 86 ? -7.094 19.297 5.332 1 98.81 86 VAL A CA 1
ATOM 618 C C . VAL A 1 86 ? -8.398 19.891 5.848 1 98.81 86 VAL A C 1
ATOM 620 O O . VAL A 1 86 ? -8.789 19.656 6.996 1 98.81 86 VAL A O 1
ATOM 623 N N . VAL A 1 87 ? -9.07 20.656 5 1 98.81 87 VAL A N 1
ATOM 624 C CA . VAL A 1 87 ? -10.242 21.406 5.453 1 98.81 87 VAL A CA 1
ATOM 625 C C . VAL A 1 87 ? -11.484 20.891 4.738 1 98.81 87 VAL A C 1
ATOM 627 O O . VAL A 1 87 ? -11.594 20.984 3.516 1 98.81 87 VAL A O 1
ATOM 630 N N . ALA A 1 88 ? -12.359 20.359 5.52 1 98.81 88 ALA A N 1
ATOM 631 C CA . ALA A 1 88 ? -13.648 19.938 4.961 1 98.81 88 ALA A CA 1
ATOM 632 C C . ALA A 1 88 ? -14.625 21.094 4.891 1 98.81 88 ALA A C 1
ATOM 634 O O . ALA A 1 88 ? -14.742 21.875 5.836 1 98.81 88 ALA A O 1
ATOM 635 N N . ASP A 1 89 ? -15.273 21.219 3.799 1 98.69 89 ASP A N 1
ATOM 636 C CA . ASP A 1 89 ? -16.312 22.234 3.666 1 98.69 89 ASP A CA 1
ATOM 637 C C . ASP A 1 89 ? -17.609 21.781 4.316 1 98.69 89 ASP A C 1
ATOM 639 O O . ASP A 1 89 ? -17.656 20.766 5.004 1 98.69 89 ASP A O 1
ATOM 643 N N . ASP A 1 90 ? -18.641 22.547 4.09 1 98.56 90 ASP A N 1
ATOM 644 C CA . ASP A 1 90 ? -19.906 22.297 4.754 1 98.56 90 ASP A CA 1
ATOM 645 C C . ASP A 1 90 ? -20.531 20.984 4.277 1 98.56 90 ASP A C 1
ATOM 647 O O . ASP A 1 90 ? -21.406 20.438 4.938 1 98.56 90 ASP A O 1
ATOM 651 N N . SER A 1 91 ? -20.156 20.531 3.135 1 98.44 91 SER A N 1
ATOM 652 C CA . SER A 1 91 ? -20.656 19.266 2.605 1 98.44 91 SER A CA 1
ATOM 653 C C . SER A 1 91 ? -19.828 18.078 3.094 1 98.44 91 SER A C 1
ATOM 655 O O . SER A 1 91 ? -20.109 16.938 2.744 1 98.44 91 SER A O 1
ATOM 657 N N . GLY A 1 92 ? -18.766 18.344 3.828 1 98.62 92 GLY A N 1
ATOM 658 C CA . GLY A 1 92 ? -17.922 17.281 4.371 1 98.62 92 GLY A CA 1
ATOM 659 C C . GLY A 1 92 ? -16.844 16.828 3.406 1 98.62 92 GLY A C 1
ATOM 660 O O . GLY A 1 92 ? -16.297 15.727 3.547 1 98.62 92 GLY A O 1
ATOM 661 N N . VAL A 1 93 ? -16.609 17.656 2.408 1 98.81 93 VAL A N 1
ATOM 662 C CA . VAL A 1 93 ? -15.602 17.328 1.402 1 98.81 93 VAL A CA 1
ATOM 663 C C . VAL A 1 93 ? -14.352 18.172 1.626 1 98.81 93 VAL A C 1
ATOM 665 O O . VAL A 1 93 ? -14.43 19.406 1.722 1 98.81 93 VAL A O 1
ATOM 668 N N . ALA A 1 94 ? -13.242 17.531 1.775 1 98.88 94 ALA A N 1
ATOM 669 C CA . ALA A 1 94 ? -11.945 18.203 1.822 1 98.88 94 ALA A CA 1
ATOM 670 C C . ALA A 1 94 ? -11.164 17.969 0.529 1 98.88 94 ALA A C 1
ATOM 672 O O . ALA A 1 94 ? -10.844 16.844 0.178 1 98.88 94 ALA A O 1
ATOM 673 N N . LYS A 1 95 ? -10.852 19.016 -0.127 1 98.75 95 LYS A N 1
ATOM 674 C CA . LYS A 1 95 ? -9.938 18.953 -1.262 1 98.75 95 LYS A CA 1
ATOM 675 C C . LYS A 1 95 ? -8.484 19.062 -0.803 1 98.75 95 LYS A C 1
ATOM 677 O O . LYS A 1 95 ? -8.164 19.891 0.054 1 98.75 95 LYS A O 1
ATOM 682 N N . VAL A 1 96 ? -7.719 18.188 -1.349 1 98.81 96 VAL A N 1
ATOM 683 C CA . VAL A 1 96 ? -6.309 18.156 -0.976 1 98.81 96 VAL A CA 1
ATOM 684 C C . VAL A 1 96 ? -5.457 18.719 -2.111 1 98.81 96 VAL A C 1
ATOM 686 O O . VAL A 1 96 ? -5.598 18.312 -3.266 1 98.81 96 VAL A O 1
ATOM 689 N N . ASP A 1 97 ? -4.652 19.641 -1.824 1 98.69 97 ASP A N 1
ATOM 690 C CA . ASP A 1 97 ? -3.678 20.25 -2.732 1 98.69 97 ASP A CA 1
ATOM 691 C C . ASP A 1 97 ? -2.455 20.75 -1.971 1 98.69 97 ASP A C 1
ATOM 693 O O . ASP A 1 97 ? -2.41 21.906 -1.553 1 98.69 97 ASP A O 1
ATOM 697 N N . ILE A 1 98 ? -1.525 19.922 -1.826 1 98.12 98 ILE A N 1
ATOM 698 C CA . ILE A 1 98 ? -0.331 20.141 -1.019 1 98.12 98 ILE A CA 1
ATOM 699 C C . ILE A 1 98 ? 0.917 19.906 -1.864 1 98.12 98 ILE A C 1
ATOM 701 O O . ILE A 1 98 ? 0.92 19.031 -2.746 1 98.12 98 ILE A O 1
ATOM 705 N N . SER A 1 99 ? 1.879 20.688 -1.672 1 98.25 99 SER A N 1
ATOM 706 C CA . SER A 1 99 ? 3.232 20.438 -2.154 1 98.25 99 SER A CA 1
ATOM 707 C C . SER A 1 99 ? 4.223 20.328 -1 1 98.25 99 SER A C 1
ATOM 709 O O . SER A 1 99 ? 4.289 21.219 -0.152 1 98.25 99 SER A O 1
ATOM 711 N N . ASP A 1 100 ? 4.949 19.266 -0.941 1 97.94 100 ASP A N 1
ATOM 712 C CA . ASP A 1 100 ? 5.824 19.062 0.211 1 97.94 100 ASP A CA 1
ATOM 713 C C . ASP A 1 100 ? 7.207 18.578 -0.226 1 97.94 100 ASP A C 1
ATOM 715 O O . ASP A 1 100 ? 7.324 17.688 -1.062 1 97.94 100 ASP A O 1
ATOM 719 N N . SER A 1 101 ? 8.242 19.094 0.384 1 96.31 101 SER A N 1
ATOM 720 C CA . SER A 1 101 ? 9.602 18.812 -0.053 1 96.31 101 SER A CA 1
ATOM 721 C C . SER A 1 101 ? 10.281 17.812 0.875 1 96.31 101 SER A C 1
ATOM 723 O O . SER A 1 101 ? 11.406 17.375 0.612 1 96.31 101 SER A O 1
ATOM 725 N N . GLN A 1 102 ? 9.617 17.438 1.94 1 96.88 102 GLN A N 1
ATOM 726 C CA . GLN A 1 102 ? 10.266 16.547 2.891 1 96.88 102 GLN A CA 1
ATOM 727 C C . GLN A 1 102 ? 9.938 15.078 2.592 1 96.88 102 GLN A C 1
ATOM 729 O O . GLN A 1 102 ? 10.578 14.172 3.125 1 96.88 102 GLN A O 1
ATOM 734 N N . ILE A 1 103 ? 8.961 14.859 1.805 1 97.31 103 ILE A N 1
ATOM 735 C CA . ILE A 1 103 ? 8.641 13.5 1.394 1 97.31 103 ILE A CA 1
ATOM 736 C C . ILE A 1 103 ? 9.125 13.266 -0.034 1 97.31 103 ILE A C 1
ATOM 738 O O . ILE A 1 103 ? 9.43 14.219 -0.758 1 97.31 103 ILE A O 1
ATOM 742 N N . SER A 1 104 ? 9.227 11.992 -0.379 1 97.31 104 SER A N 1
ATOM 743 C CA . SER A 1 104 ? 9.688 11.586 -1.701 1 97.31 104 SER A CA 1
ATOM 744 C C . SER A 1 104 ? 9.008 10.305 -2.16 1 97.31 104 SER A C 1
ATOM 746 O O . SER A 1 104 ? 8.461 9.555 -1.344 1 97.31 104 SER A O 1
ATOM 748 N N . LEU A 1 105 ? 8.992 10.07 -3.473 1 96.56 105 LEU A N 1
ATOM 749 C CA . LEU A 1 105 ? 8.484 8.82 -4.02 1 96.56 105 LEU A CA 1
ATOM 750 C C . LEU A 1 105 ? 9.633 7.895 -4.41 1 96.56 105 LEU A C 1
ATOM 752 O O . LEU A 1 105 ? 9.406 6.832 -4.996 1 96.56 105 LEU A O 1
ATOM 756 N N . SER A 1 106 ? 10.82 8.289 -4.02 1 91.81 106 SER A N 1
ATOM 757 C CA . SER A 1 106 ? 12 7.496 -4.352 1 91.81 106 SER A CA 1
ATOM 758 C C . SER A 1 106 ? 13.062 7.609 -3.266 1 91.81 106 SER A C 1
ATOM 760 O O . SER A 1 106 ? 12.992 8.492 -2.408 1 91.81 106 SER A O 1
ATOM 762 N N . GLY A 1 107 ? 13.953 6.602 -3.346 1 88.44 107 GLY A N 1
ATOM 763 C CA . GLY A 1 107 ? 15.102 6.695 -2.457 1 88.44 107 GLY A CA 1
ATOM 764 C C . GLY A 1 107 ? 14.766 6.355 -1.016 1 88.44 107 GLY A C 1
ATOM 765 O O . GLY A 1 107 ? 13.703 5.805 -0.732 1 88.44 107 GLY A O 1
ATOM 766 N N . PRO A 1 108 ? 15.664 6.652 -0.096 1 86.88 108 PRO A N 1
ATOM 767 C CA . PRO A 1 108 ? 15.516 6.254 1.306 1 86.88 108 PRO A CA 1
ATOM 768 C C . PRO A 1 108 ? 14.352 6.953 2.004 1 86.88 108 PRO A C 1
ATOM 770 O O . PRO A 1 108 ? 13.867 6.477 3.031 1 86.88 108 PRO A O 1
ATOM 773 N N . LEU A 1 109 ? 13.922 8.023 1.493 1 90.62 109 LEU A N 1
ATOM 774 C CA . LEU A 1 109 ? 12.836 8.773 2.119 1 90.62 109 LEU A CA 1
ATOM 775 C C . LEU A 1 109 ? 11.516 8.531 1.397 1 90.62 109 LEU A C 1
ATOM 777 O O . LEU A 1 109 ? 10.578 9.32 1.532 1 90.62 109 LEU A O 1
ATOM 781 N N . SER A 1 110 ? 11.562 7.492 0.638 1 95.69 110 SER A N 1
ATOM 782 C CA . SER A 1 110 ? 10.359 7.168 -0.126 1 95.69 110 SER A CA 1
ATOM 783 C C . SER A 1 110 ? 9.18 6.887 0.796 1 95.69 110 SER A C 1
ATOM 785 O O . SER A 1 110 ? 9.328 6.207 1.814 1 95.69 110 SER A O 1
ATOM 787 N N . ILE A 1 111 ? 7.973 7.359 0.381 1 98.06 111 ILE A N 1
ATOM 788 C CA . ILE A 1 111 ? 6.77 7.137 1.173 1 98.06 111 ILE A CA 1
ATOM 789 C C . ILE A 1 111 ? 5.977 5.973 0.587 1 98.06 111 ILE A C 1
ATOM 791 O O . ILE A 1 111 ? 4.914 5.613 1.104 1 98.06 111 ILE A O 1
ATOM 795 N N . LEU A 1 112 ? 6.473 5.336 -0.503 1 97.25 112 LEU A N 1
ATOM 796 C CA . LEU A 1 112 ? 5.812 4.148 -1.024 1 97.25 112 LEU A CA 1
ATOM 797 C C . LEU A 1 112 ? 5.727 3.061 0.042 1 97.25 112 LEU A C 1
ATOM 799 O O . LEU A 1 112 ? 6.699 2.814 0.762 1 97.25 112 LEU A O 1
ATOM 803 N N . GLY A 1 113 ? 4.531 2.482 0.112 1 98.25 113 GLY A N 1
ATOM 804 C CA . GLY A 1 113 ? 4.34 1.427 1.093 1 98.25 113 GLY A CA 1
ATOM 805 C C . GLY A 1 113 ? 4.043 1.952 2.484 1 98.25 113 GLY A C 1
ATOM 806 O O . GLY A 1 113 ? 3.834 1.173 3.416 1 98.25 113 GLY A O 1
ATOM 807 N N . ARG A 1 114 ? 4 3.223 2.664 1 98.56 114 ARG A N 1
ATOM 808 C CA . ARG A 1 114 ? 3.6 3.83 3.928 1 98.56 114 ARG A CA 1
ATOM 809 C C . ARG A 1 114 ? 2.129 4.23 3.9 1 98.56 114 ARG A C 1
ATOM 811 O O . ARG A 1 114 ? 1.425 3.965 2.924 1 98.56 114 ARG A O 1
ATOM 818 N N . THR A 1 115 ? 1.651 4.82 5.023 1 98.81 115 THR A N 1
ATOM 819 C CA . THR A 1 115 ? 0.21 4.996 5.16 1 98.81 115 THR A CA 1
ATOM 820 C C . THR A 1 115 ? -0.144 6.473 5.305 1 98.81 115 THR A C 1
ATOM 822 O O . THR A 1 115 ? 0.514 7.203 6.051 1 98.81 115 THR A O 1
ATOM 825 N N . VAL A 1 116 ? -1.139 6.914 4.531 1 98.88 116 VAL A N 1
ATOM 826 C CA . VAL A 1 116 ? -1.81 8.18 4.809 1 98.88 116 VAL A CA 1
ATOM 827 C C . VAL A 1 116 ? -2.879 7.977 5.879 1 98.88 116 VAL A C 1
ATOM 829 O O . VAL A 1 116 ? -3.619 6.992 5.848 1 98.88 116 VAL A O 1
ATOM 832 N N . VAL A 1 117 ? -2.916 8.883 6.832 1 98.88 117 VAL A N 1
ATOM 833 C CA . VAL A 1 117 ? -3.963 8.852 7.848 1 98.88 117 VAL A CA 1
ATOM 834 C C . VAL A 1 117 ? -4.664 10.203 7.918 1 98.88 117 VAL A C 1
ATOM 836 O O . VAL A 1 117 ? -4.008 11.25 7.953 1 98.88 117 VAL A O 1
ATOM 839 N N . VAL A 1 118 ? -5.984 10.219 7.895 1 98.88 118 VAL A N 1
ATOM 840 C CA . VAL A 1 118 ? -6.809 11.391 8.188 1 98.88 118 VAL A CA 1
ATOM 841 C C . VAL A 1 118 ? -7.391 11.281 9.594 1 98.88 118 VAL A C 1
ATOM 843 O O . VAL A 1 118 ? -7.969 10.25 9.953 1 98.88 118 VAL A O 1
ATOM 846 N N . HIS A 1 119 ? -7.266 12.344 10.336 1 98.81 119 HIS A N 1
ATOM 847 C CA . HIS A 1 119 ? -7.648 12.32 11.742 1 98.81 119 HIS A CA 1
ATOM 848 C C . HIS A 1 119 ? -8.961 13.07 11.969 1 98.81 119 HIS A C 1
ATOM 850 O O . HIS A 1 119 ? -9.422 13.797 11.086 1 98.81 119 HIS A O 1
ATOM 856 N N . ALA A 1 120 ? -9.523 12.859 13.156 1 98.69 120 ALA A N 1
ATOM 857 C CA . ALA A 1 120 ? -10.844 13.391 13.492 1 98.69 120 ALA A CA 1
ATOM 858 C C . ALA A 1 120 ? -10.75 14.867 13.867 1 98.69 120 ALA A C 1
ATOM 860 O O . ALA A 1 120 ? -11.648 15.656 13.547 1 98.69 120 ALA A O 1
ATOM 861 N N . ASP A 1 121 ? -9.656 15.242 14.531 1 98.56 121 ASP A N 1
ATOM 862 C CA . ASP A 1 121 ? -9.539 16.594 15.086 1 98.56 121 ASP A CA 1
ATOM 863 C C . ASP A 1 121 ? -8.453 17.391 14.367 1 98.56 121 ASP A C 1
ATOM 865 O O . ASP A 1 121 ? -7.609 16.812 13.672 1 98.56 121 ASP A O 1
ATOM 869 N N . PRO A 1 122 ? -8.531 18.719 14.547 1 98.69 122 PRO A N 1
ATOM 870 C CA . PRO A 1 122 ? -7.457 19.547 13.977 1 98.69 122 PRO A CA 1
ATOM 871 C C . PRO A 1 122 ? -6.086 19.219 14.57 1 98.69 122 PRO A C 1
ATOM 873 O O . PRO A 1 122 ? -5.973 18.969 15.773 1 98.69 122 PRO A O 1
ATOM 876 N N . ASP A 1 123 ? -5.113 19.094 13.664 1 98.75 123 ASP A N 1
ATOM 877 C CA . ASP A 1 123 ? -3.719 19.125 14.094 1 98.75 123 ASP A CA 1
ATOM 878 C C . ASP A 1 123 ? -3.332 20.5 14.641 1 98.75 123 ASP A C 1
ATOM 880 O O . ASP A 1 123 ? -3.539 21.516 13.977 1 98.75 123 ASP A O 1
ATOM 884 N N . ASP A 1 124 ? -2.744 20.562 15.797 1 98.62 124 ASP A N 1
ATOM 885 C CA . ASP A 1 124 ? -2.389 21.859 16.375 1 98.62 124 ASP A CA 1
ATOM 886 C C . ASP A 1 124 ? -0.991 22.281 15.93 1 98.62 124 ASP A C 1
ATOM 888 O O . ASP A 1 124 ? -0.459 23.281 16.422 1 98.62 124 ASP A O 1
ATOM 892 N N . LEU A 1 125 ? -0.325 21.516 15.094 1 98.38 125 LEU A N 1
ATOM 893 C CA . LEU A 1 125 ? 0.913 21.828 14.391 1 98.38 125 LEU A CA 1
ATOM 894 C C . LEU A 1 125 ? 2.078 21.938 15.359 1 98.38 125 LEU A C 1
ATOM 896 O O . LEU A 1 125 ? 3.045 22.672 15.102 1 98.38 125 LEU A O 1
ATOM 900 N N . GLY A 1 126 ? 1.912 21.312 16.453 1 97.75 126 GLY A N 1
ATOM 901 C CA . GLY A 1 126 ? 2.961 21.375 17.469 1 97.75 126 GLY A CA 1
ATOM 902 C C . GLY A 1 126 ? 2.955 22.656 18.266 1 97.75 126 GLY A C 1
ATOM 903 O O . GLY A 1 126 ? 3.92 22.969 18.953 1 97.75 126 GLY A O 1
ATOM 904 N N . LEU A 1 127 ? 1.851 23.406 18.219 1 96.69 127 LEU A N 1
ATOM 905 C CA . LEU A 1 127 ? 1.799 24.734 18.828 1 96.69 127 LEU A CA 1
ATOM 906 C C . LEU A 1 127 ? 0.73 24.797 19.906 1 96.69 127 LEU A C 1
ATOM 908 O O . LEU A 1 127 ? 0.527 25.844 20.531 1 96.69 127 LEU A O 1
ATOM 912 N N . GLY A 1 128 ? -0.124 23.859 20.25 1 92.75 128 GLY A N 1
ATOM 913 C CA . GLY A 1 128 ? -1.321 23.875 21.078 1 92.75 128 GLY A CA 1
ATOM 914 C C . GLY A 1 128 ? -1.021 23.781 22.562 1 92.75 128 GLY A C 1
ATOM 915 O O . GLY A 1 128 ? -1.882 24.078 23.406 1 92.75 128 GLY A O 1
ATOM 916 N N . GLY A 1 129 ? 0.108 23.203 23.078 1 92.69 129 GLY A N 1
ATOM 917 C CA . GLY A 1 129 ? 0.437 23.078 24.484 1 92.69 129 GLY A CA 1
ATOM 918 C C . GLY A 1 129 ? 0.002 21.75 25.078 1 92.69 129 GLY A C 1
ATOM 919 O O . GLY A 1 129 ? 0.374 21.422 26.219 1 92.69 129 GLY A O 1
ATOM 920 N N . HIS A 1 130 ? -0.896 21.094 24.453 1 94.75 130 HIS A N 1
ATOM 921 C CA . HIS A 1 130 ? -1.291 19.766 24.906 1 94.75 130 HIS A CA 1
ATOM 922 C C . HIS A 1 130 ? -0.098 18.812 24.938 1 94.75 130 HIS A C 1
ATOM 924 O O . HIS A 1 130 ? 0.861 18.984 24.188 1 94.75 130 HIS A O 1
ATOM 930 N N . GLU A 1 131 ? -0.144 17.766 25.75 1 96.25 131 GLU A N 1
ATOM 931 C CA . GLU A 1 131 ? 0.964 16.844 25.922 1 96.25 131 GLU A CA 1
ATOM 932 C C . GLU A 1 131 ? 1.286 16.125 24.609 1 96.25 131 GLU A C 1
ATOM 934 O O . GLU A 1 131 ? 2.436 15.742 24.359 1 96.25 131 GLU A O 1
ATOM 939 N N . LEU A 1 132 ? 0.327 15.969 23.734 1 96.62 132 LEU A N 1
ATOM 940 C CA . LEU A 1 132 ? 0.531 15.25 22.484 1 96.62 132 LEU A CA 1
ATOM 941 C C . LEU A 1 132 ? 0.932 16.203 21.359 1 96.62 132 LEU A C 1
ATOM 943 O O . LEU A 1 132 ? 1.223 15.766 20.25 1 96.62 132 LEU A O 1
ATOM 947 N N . SER A 1 133 ? 0.942 17.453 21.609 1 98 133 SER A N 1
ATOM 948 C CA . SER A 1 133 ? 1.173 18.469 20.594 1 98 133 SER A CA 1
ATOM 949 C C . SER A 1 133 ? 2.5 18.25 19.875 1 98 133 SER A C 1
ATOM 951 O O . SER A 1 133 ? 2.547 18.203 18.641 1 98 133 SER A O 1
ATOM 953 N N . LYS A 1 134 ? 3.572 17.938 20.594 1 97 134 LYS A N 1
ATOM 954 C CA . LYS A 1 134 ? 4.922 17.875 20.031 1 97 134 LYS A CA 1
ATOM 955 C C . LYS A 1 134 ? 5.238 16.484 19.5 1 97 134 LYS A C 1
ATOM 957 O O . LYS A 1 134 ? 6.289 16.281 18.891 1 97 134 LYS A O 1
ATOM 962 N N . SER A 1 135 ? 4.324 15.594 19.703 1 97.38 135 SER A N 1
ATOM 963 C CA . SER A 1 135 ? 4.562 14.242 19.203 1 97.38 135 SER A CA 1
ATOM 964 C C . SER A 1 135 ? 3.65 13.93 18.016 1 97.38 135 SER A C 1
ATOM 966 O O . SER A 1 135 ? 4.09 13.344 17.031 1 97.38 135 SER A O 1
ATOM 968 N N . THR A 1 136 ? 2.352 14.398 18.141 1 97.06 136 THR A N 1
ATOM 969 C CA . THR A 1 136 ? 1.423 13.977 17.094 1 97.06 136 THR A CA 1
ATOM 970 C C . THR A 1 136 ? 0.573 15.148 16.609 1 97.06 136 THR A C 1
ATOM 972 O O . THR A 1 136 ? -0.261 14.992 15.727 1 97.06 136 THR A O 1
ATOM 975 N N . GLY A 1 137 ? 0.682 16.328 17.25 1 98.12 137 GLY A N 1
ATOM 976 C CA . GLY A 1 137 ? -0.151 17.469 16.906 1 98.12 137 GLY A CA 1
ATOM 977 C C . GLY A 1 137 ? -1.54 17.391 17.516 1 98.12 137 GLY A C 1
ATOM 978 O O . GLY A 1 137 ? -2.402 18.219 17.203 1 98.12 137 GLY A O 1
ATOM 979 N N . ASN A 1 138 ? -1.804 16.344 18.344 1 98.25 138 ASN A N 1
ATOM 980 C CA . ASN A 1 138 ? -3.07 16.203 19.062 1 98.25 138 ASN A CA 1
ATOM 981 C C . ASN A 1 138 ? -4.254 16.172 18.094 1 98.25 138 ASN A C 1
ATOM 983 O O . ASN A 1 138 ? -5.234 16.891 18.297 1 98.25 138 ASN A O 1
ATOM 987 N N . ALA A 1 139 ? -4.172 15.383 17.125 1 97.75 139 ALA A N 1
ATOM 988 C CA . ALA A 1 139 ? -5.148 15.453 16.047 1 97.75 139 ALA A CA 1
ATOM 989 C C . ALA A 1 139 ? -6.27 14.438 16.25 1 97.75 139 ALA A C 1
ATOM 991 O O . ALA A 1 139 ? -7.082 14.211 15.359 1 97.75 139 ALA A O 1
ATOM 992 N N . GLY A 1 140 ? -6.285 13.656 17.391 1 97.5 140 GLY A N 1
ATOM 993 C CA . GLY A 1 140 ? -7.406 12.805 17.734 1 97.5 140 GLY A CA 1
ATOM 994 C C . GLY A 1 140 ? -7.406 11.484 16.984 1 97.5 140 GLY A C 1
ATOM 995 O O . GLY A 1 140 ? -6.352 11.016 16.547 1 97.5 140 GLY A O 1
ATOM 996 N N . ALA A 1 141 ? -8.555 10.852 16.859 1 97.75 141 ALA A N 1
ATOM 997 C CA . ALA A 1 141 ? -8.719 9.5 16.328 1 97.75 141 ALA A CA 1
ATOM 998 C C . ALA A 1 141 ? -8.352 9.43 14.852 1 97.75 141 ALA A C 1
ATOM 1000 O O . ALA A 1 141 ? -8.445 10.43 14.133 1 97.75 141 ALA A O 1
ATOM 1001 N N . ARG A 1 142 ? -7.938 8.266 14.469 1 98.56 142 ARG A N 1
ATOM 1002 C CA . ARG A 1 142 ? -7.668 7.969 13.07 1 98.56 142 ARG A CA 1
ATOM 1003 C C . ARG A 1 142 ? -8.945 7.559 12.336 1 98.56 142 ARG A C 1
ATOM 1005 O O . ARG A 1 142 ? -9.461 6.457 12.547 1 98.56 142 ARG A O 1
ATOM 1012 N N . LEU A 1 143 ? -9.461 8.398 11.406 1 98.56 143 LEU A N 1
ATOM 1013 C CA . LEU A 1 143 ? -10.758 8.18 10.773 1 98.56 143 LEU A CA 1
ATOM 1014 C C . LEU A 1 143 ? -10.633 7.219 9.602 1 98.56 143 LEU A C 1
ATOM 1016 O O . LEU A 1 143 ? -11.523 6.395 9.367 1 98.56 143 LEU A O 1
ATOM 1020 N N . ALA A 1 144 ? -9.625 7.406 8.844 1 98.62 144 ALA A N 1
ATOM 1021 C CA . ALA A 1 144 ? -9.367 6.578 7.672 1 98.62 144 ALA A CA 1
ATOM 1022 C C . ALA A 1 144 ? -7.879 6.527 7.352 1 98.62 144 ALA A C 1
ATOM 1024 O O . ALA A 1 144 ? -7.125 7.434 7.715 1 98.62 144 ALA A O 1
ATOM 1025 N N . CYS A 1 145 ? -7.504 5.48 6.715 1 98.62 145 CYS A N 1
ATOM 1026 C CA . CYS A 1 145 ? -6.117 5.336 6.289 1 98.62 145 CYS A CA 1
ATOM 1027 C C . CYS A 1 145 ? -6.02 4.477 5.035 1 98.62 145 CYS A C 1
ATOM 1029 O O . CYS A 1 145 ? -6.996 3.85 4.629 1 98.62 145 CYS A O 1
ATOM 1031 N N . GLY A 1 146 ? -4.949 4.523 4.387 1 98.44 146 GLY A N 1
ATOM 1032 C CA . GLY A 1 146 ? -4.621 3.729 3.211 1 98.44 146 GLY A CA 1
ATOM 1033 C C . GLY A 1 146 ? -3.135 3.686 2.916 1 98.44 146 GLY A C 1
ATOM 1034 O O . GLY A 1 146 ? -2.408 4.633 3.219 1 98.44 146 GLY A O 1
ATOM 1035 N N . VAL A 1 147 ? -2.705 2.607 2.309 1 98.75 147 VAL A N 1
ATOM 1036 C CA . VAL A 1 147 ? -1.3 2.436 1.953 1 98.75 147 VAL A CA 1
ATOM 1037 C C . VAL A 1 147 ? -1.017 3.117 0.616 1 98.75 147 VAL A C 1
ATOM 1039 O O . VAL A 1 147 ? -1.812 3.016 -0.32 1 98.75 147 VAL A O 1
ATOM 1042 N N . ILE A 1 148 ? 0.114 3.797 0.536 1 98.81 148 ILE A N 1
ATOM 1043 C CA . ILE A 1 148 ? 0.529 4.5 -0.673 1 98.81 148 ILE A CA 1
ATOM 1044 C C . ILE A 1 148 ? 1.134 3.51 -1.664 1 98.81 148 ILE A C 1
ATOM 1046 O O . ILE A 1 148 ? 2.156 2.881 -1.378 1 98.81 148 ILE A O 1
ATOM 1050 N N . GLY A 1 149 ? 0.511 3.4 -2.775 1 98.69 149 GLY A N 1
ATOM 1051 C CA . GLY A 1 149 ? 0.942 2.453 -3.791 1 98.69 149 GLY A CA 1
ATOM 1052 C C . GLY A 1 149 ? 1.449 3.123 -5.055 1 98.69 149 GLY A C 1
ATOM 1053 O O . GLY A 1 149 ? 1.062 4.254 -5.363 1 98.69 149 GLY A O 1
ATOM 1054 N N . ILE A 1 150 ? 2.248 2.375 -5.75 1 97.62 150 ILE A N 1
ATOM 1055 C CA . ILE A 1 150 ? 2.781 2.842 -7.023 1 97.62 150 ILE A CA 1
ATOM 1056 C C . ILE A 1 150 ? 1.653 2.947 -8.047 1 97.62 150 ILE A C 1
ATOM 1058 O O . ILE A 1 150 ? 0.794 2.066 -8.125 1 97.62 150 ILE A O 1
ATOM 1062 N N . CYS A 1 151 ? 1.665 3.957 -8.734 1 95 151 CYS A N 1
ATOM 1063 C CA . CYS A 1 151 ? 0.708 4.051 -9.828 1 95 151 CYS A CA 1
ATOM 1064 C C . CYS A 1 151 ? 1.405 4.426 -11.133 1 95 151 CYS A C 1
ATOM 1066 O O . CYS A 1 151 ? 2.502 4.984 -11.117 1 95 151 CYS A O 1
ATOM 1068 N N . LYS A 1 152 ? 0.765 4.09 -12.242 1 88.88 152 LYS A N 1
ATOM 1069 C CA . LYS A 1 152 ? 1.341 4.324 -13.562 1 88.88 152 LYS A CA 1
ATOM 1070 C C . LYS A 1 152 ? 1.578 5.812 -13.797 1 88.88 152 LYS A C 1
ATOM 1072 O O . LYS A 1 152 ? 0.696 6.637 -13.547 1 88.88 152 LYS A O 1
ATOM 1077 N N . ALA A 1 153 ? 2.84 6.105 -14.195 1 81.75 153 ALA A N 1
ATOM 1078 C CA . ALA A 1 153 ? 3.199 7.48 -14.531 1 81.75 153 ALA A CA 1
ATOM 1079 C C . ALA A 1 153 ? 2.551 7.918 -15.836 1 81.75 153 ALA A C 1
ATOM 1081 O O . ALA A 1 153 ? 2.365 7.105 -16.75 1 81.75 153 ALA A O 1
ATOM 1082 N N . MET B 1 1 ? 19.766 -5.172 6.441 1 72.94 1 MET B N 1
ATOM 1083 C CA . MET B 1 1 ? 18.875 -5.324 7.59 1 72.94 1 MET B CA 1
ATOM 1084 C C . MET B 1 1 ? 17.562 -6.012 7.184 1 72.94 1 MET B C 1
ATOM 1086 O O . MET B 1 1 ? 17.109 -5.855 6.055 1 72.94 1 MET B O 1
ATOM 1090 N N . PRO B 1 2 ? 17.156 -6.859 8.086 1 88.19 2 PRO B N 1
ATOM 1091 C CA . PRO B 1 2 ? 15.922 -7.551 7.73 1 88.19 2 PRO B CA 1
ATOM 1092 C C . PRO B 1 2 ? 14.773 -6.59 7.422 1 88.19 2 PRO B C 1
ATOM 1094 O O . PRO B 1 2 ? 14.656 -5.539 8.055 1 88.19 2 PRO B O 1
ATOM 1097 N N . ALA B 1 3 ? 14.109 -6.867 6.312 1 94.75 3 ALA B N 1
ATOM 1098 C CA . ALA B 1 3 ? 12.945 -6.09 5.898 1 94.75 3 ALA B CA 1
ATOM 1099 C C . ALA B 1 3 ? 11.664 -6.91 6.012 1 94.75 3 ALA B C 1
ATOM 1101 O O . ALA B 1 3 ? 11.664 -8.109 5.73 1 94.75 3 ALA B O 1
ATOM 1102 N N . LYS B 1 4 ? 10.617 -6.23 6.492 1 97.94 4 LYS B N 1
ATOM 1103 C CA . LYS B 1 4 ? 9.305 -6.863 6.578 1 97.94 4 LYS B CA 1
ATOM 1104 C C . LYS B 1 4 ? 8.242 -6.02 5.887 1 97.94 4 LYS B C 1
ATOM 1106 O O . LYS B 1 4 ? 8.336 -4.789 5.863 1 97.94 4 LYS B O 1
ATOM 1111 N N . ALA B 1 5 ? 7.328 -6.691 5.363 1 98.62 5 ALA B N 1
ATOM 1112 C CA . ALA B 1 5 ? 6.172 -6.07 4.723 1 98.62 5 ALA B CA 1
ATOM 1113 C C . ALA B 1 5 ? 4.902 -6.871 4.98 1 98.62 5 ALA B C 1
ATOM 1115 O O . ALA B 1 5 ? 4.961 -7.992 5.496 1 98.62 5 ALA B O 1
ATOM 1116 N N . VAL B 1 6 ? 3.814 -6.207 4.727 1 98.81 6 VAL B N 1
ATOM 1117 C CA . VAL B 1 6 ? 2.529 -6.855 4.953 1 98.81 6 VAL B CA 1
ATOM 1118 C C . VAL B 1 6 ? 1.508 -6.352 3.936 1 98.81 6 VAL B C 1
ATOM 1120 O O . VAL B 1 6 ? 1.62 -5.227 3.438 1 98.81 6 VAL B O 1
ATOM 1123 N N . CYS B 1 7 ? 0.586 -7.164 3.619 1 98.31 7 CYS B N 1
ATOM 1124 C CA . CYS B 1 7 ? -0.54 -6.863 2.744 1 98.31 7 CYS B CA 1
ATOM 1125 C C . CYS B 1 7 ? -1.843 -7.398 3.326 1 98.31 7 CYS B C 1
ATOM 1127 O O . CYS B 1 7 ? -1.939 -8.578 3.658 1 98.31 7 CYS B O 1
ATOM 1129 N N . VAL B 1 8 ? -2.756 -6.566 3.494 1 98.25 8 VAL B N 1
ATOM 1130 C CA . VAL B 1 8 ? -4.105 -6.98 3.867 1 98.25 8 VAL B CA 1
ATOM 1131 C C . VAL B 1 8 ? -4.98 -7.07 2.619 1 98.25 8 VAL B C 1
ATOM 1133 O O . VAL B 1 8 ? -5.188 -6.07 1.926 1 98.25 8 VAL B O 1
ATOM 1136 N N . LEU B 1 9 ? -5.445 -8.266 2.357 1 98.38 9 LEU B N 1
ATOM 1137 C CA . LEU B 1 9 ? -6.293 -8.523 1.197 1 98.38 9 LEU B CA 1
ATOM 1138 C C . LEU B 1 9 ? -7.75 -8.188 1.506 1 98.38 9 LEU B C 1
ATOM 1140 O O . LEU B 1 9 ? -8.266 -8.562 2.561 1 98.38 9 LEU B O 1
ATOM 1144 N N . SER B 1 10 ? -8.344 -7.523 0.562 1 96.38 10 SER B N 1
ATOM 1145 C CA . SER B 1 10 ? -9.758 -7.184 0.689 1 96.38 10 SER B CA 1
ATOM 1146 C C . SER B 1 10 ? -10.492 -7.371 -0.634 1 96.38 10 SER B C 1
ATOM 1148 O O . SER B 1 10 ? -9.969 -7.031 -1.695 1 96.38 10 SER B O 1
ATOM 1150 N N . GLY B 1 11 ? -11.633 -7.812 -0.703 1 96.75 11 GLY B N 1
ATOM 1151 C CA . GLY B 1 11 ? -12.516 -8.125 -1.812 1 96.75 11 GLY B CA 1
ATOM 1152 C C . GLY B 1 11 ? -13.562 -9.172 -1.47 1 96.75 11 GLY B C 1
ATOM 1153 O O . GLY B 1 11 ? -14.156 -9.133 -0.394 1 96.75 11 GLY B O 1
ATOM 1154 N N . ASP B 1 12 ? -13.844 -10.062 -2.408 1 97.62 12 ASP B N 1
ATOM 1155 C CA . ASP B 1 12 ? -14.797 -11.148 -2.162 1 97.62 12 ASP B CA 1
ATOM 1156 C C . ASP B 1 12 ? -14.258 -12.109 -1.107 1 97.62 12 ASP B C 1
ATOM 1158 O O . ASP B 1 12 ? -15.031 -12.828 -0.468 1 97.62 12 ASP B O 1
ATOM 1162 N N . VAL B 1 13 ? -12.984 -12.156 -1.026 1 98.5 13 VAL B N 1
ATOM 1163 C CA . VAL B 1 13 ? -12.312 -12.953 -0.007 1 98.5 13 VAL B CA 1
ATOM 1164 C C . VAL B 1 13 ? -11.367 -12.062 0.799 1 98.5 13 VAL B C 1
ATOM 1166 O O . VAL B 1 13 ? -11.148 -10.898 0.455 1 98.5 13 VAL B O 1
ATOM 1169 N N . LYS B 1 14 ? -10.844 -12.602 1.892 1 98.25 14 LYS B N 1
ATOM 1170 C CA . LYS B 1 14 ? -10 -11.812 2.789 1 98.25 14 LYS B CA 1
ATOM 1171 C C . LYS B 1 14 ? -8.727 -12.57 3.154 1 98.25 14 LYS B C 1
ATOM 1173 O O . LYS B 1 14 ? -8.672 -13.797 3.053 1 98.25 14 LYS B O 1
ATOM 1178 N N . GLY B 1 15 ? -7.738 -11.797 3.551 1 98.62 15 GLY B N 1
ATOM 1179 C CA . GLY B 1 15 ? -6.504 -12.422 3.992 1 98.62 15 GLY B CA 1
ATOM 1180 C C . GLY B 1 15 ? -5.438 -11.422 4.398 1 98.62 15 GLY B C 1
ATOM 1181 O O . GLY B 1 15 ? -5.602 -10.219 4.195 1 98.62 15 GLY B O 1
ATOM 1182 N N . THR B 1 16 ? -4.441 -11.93 5.047 1 98.81 16 THR B N 1
ATOM 1183 C CA . THR B 1 16 ? -3.246 -11.164 5.383 1 98.81 16 THR B CA 1
ATOM 1184 C C . THR B 1 16 ? -1.988 -11.914 4.957 1 98.81 16 THR B C 1
ATOM 1186 O O . THR B 1 16 ? -1.826 -13.094 5.273 1 98.81 16 THR B O 1
ATOM 1189 N N . ILE B 1 17 ? -1.18 -11.266 4.207 1 98.88 17 ILE B N 1
ATOM 1190 C CA . ILE B 1 17 ? 0.052 -11.852 3.689 1 98.88 17 ILE B CA 1
ATOM 1191 C C . ILE B 1 17 ? 1.257 -11.086 4.238 1 98.88 17 ILE B C 1
ATOM 1193 O O . ILE B 1 17 ? 1.288 -9.852 4.207 1 98.88 17 ILE B O 1
ATOM 1197 N N . PHE B 1 18 ? 2.238 -11.781 4.711 1 98.81 18 PHE B N 1
ATOM 1198 C CA . PHE B 1 18 ? 3.467 -11.203 5.246 1 98.81 18 PHE B CA 1
ATOM 1199 C C . PHE B 1 18 ? 4.648 -11.516 4.336 1 98.81 18 PHE B C 1
ATOM 1201 O O . PHE B 1 18 ? 4.703 -12.578 3.723 1 98.81 18 PHE B O 1
ATOM 1208 N N . PHE B 1 19 ? 5.574 -10.625 4.332 1 98.75 19 PHE B N 1
ATOM 1209 C CA . PHE B 1 19 ? 6.824 -10.758 3.59 1 98.75 19 PHE B CA 1
ATOM 1210 C C . PHE B 1 19 ? 8.023 -10.5 4.496 1 98.75 19 PHE B C 1
ATOM 1212 O O . PHE B 1 19 ? 7.992 -9.586 5.324 1 98.75 19 PHE B O 1
ATOM 1219 N N . GLN B 1 20 ? 8.977 -11.312 4.32 1 98.31 20 GLN B N 1
ATOM 1220 C CA . GLN B 1 20 ? 10.211 -11.125 5.078 1 98.31 20 GLN B CA 1
ATOM 1221 C C . GLN B 1 20 ? 11.438 -11.383 4.207 1 98.31 20 GLN B C 1
ATOM 1223 O O . GLN B 1 20 ? 11.469 -12.344 3.439 1 98.31 20 GLN B O 1
ATOM 1228 N N . GLN B 1 21 ? 12.375 -10.492 4.305 1 97.88 21 GLN B N 1
ATOM 1229 C CA . GLN B 1 21 ? 13.648 -10.617 3.6 1 97.88 21 GLN B CA 1
ATOM 1230 C C . GLN B 1 21 ? 14.812 -10.25 4.508 1 97.88 21 GLN B C 1
ATOM 1232 O O . GLN B 1 21 ? 14.875 -9.133 5.031 1 97.88 21 GLN B O 1
ATOM 1237 N N . ASN B 1 22 ? 15.734 -11.164 4.711 1 96 22 ASN B N 1
ATOM 1238 C CA . ASN B 1 22 ? 16.812 -10.969 5.66 1 96 22 ASN B CA 1
ATOM 1239 C C . ASN B 1 22 ? 17.922 -10.094 5.078 1 96 22 ASN B C 1
ATOM 1241 O O . ASN B 1 22 ? 18.469 -9.219 5.762 1 96 22 ASN B O 1
ATOM 1245 N N . GLY B 1 23 ? 18.359 -10.422 3.924 1 93.75 23 GLY B N 1
ATOM 1246 C CA . GLY B 1 23 ? 19.312 -9.648 3.16 1 93.75 23 GLY B CA 1
ATOM 1247 C C . GLY B 1 23 ? 18.844 -9.328 1.754 1 93.75 23 GLY B C 1
ATOM 1248 O O . GLY B 1 23 ? 18 -10.031 1.202 1 93.75 23 GLY B O 1
ATOM 1249 N N . ASP B 1 24 ? 19.391 -8.336 1.146 1 90.5 24 ASP B N 1
ATOM 1250 C CA . ASP B 1 24 ? 18.938 -7.84 -0.15 1 90.5 24 ASP B CA 1
ATOM 1251 C C . ASP B 1 24 ? 19.031 -8.93 -1.216 1 90.5 24 ASP B C 1
ATOM 1253 O O . ASP B 1 24 ? 18.281 -8.914 -2.191 1 90.5 24 ASP B O 1
ATOM 1257 N N . SER B 1 25 ? 19.906 -9.828 -1.011 1 92.94 25 SER B N 1
ATOM 1258 C CA . SER B 1 25 ? 20.094 -10.875 -2.002 1 92.94 25 SER B CA 1
ATOM 1259 C C . SER B 1 25 ? 19.359 -12.156 -1.614 1 92.94 25 SER B C 1
ATOM 1261 O O . SER B 1 25 ? 19.344 -13.125 -2.373 1 92.94 25 SER B O 1
ATOM 1263 N N . ASP B 1 26 ? 18.75 -12.148 -0.451 1 96.88 26 ASP B N 1
ATOM 1264 C CA . ASP B 1 26 ? 18.047 -13.328 0.022 1 96.88 26 ASP B CA 1
ATOM 1265 C C . ASP B 1 26 ? 16.656 -13.43 -0.604 1 96.88 26 ASP B C 1
ATOM 1267 O O . ASP B 1 26 ? 16.078 -12.422 -1.022 1 96.88 26 ASP B O 1
ATOM 1271 N N . ALA B 1 27 ? 16.203 -14.656 -0.708 1 97.62 27 ALA B N 1
ATOM 1272 C CA . ALA B 1 27 ? 14.82 -14.859 -1.142 1 97.62 27 ALA B CA 1
ATOM 1273 C C . ALA B 1 27 ? 13.844 -14.211 -0.169 1 97.62 27 ALA B C 1
ATOM 1275 O O . ALA B 1 27 ? 14.148 -14.047 1.014 1 97.62 27 ALA B O 1
ATOM 1276 N N . VAL B 1 28 ? 12.742 -13.766 -0.677 1 98.38 28 VAL B N 1
ATOM 1277 C CA . VAL B 1 28 ? 11.672 -13.242 0.167 1 98.38 28 VAL B CA 1
ATOM 1278 C C . VAL B 1 28 ? 10.773 -14.391 0.626 1 98.38 28 VAL B C 1
ATOM 1280 O O . VAL B 1 28 ? 10.312 -15.188 -0.191 1 98.38 28 VAL B O 1
ATOM 1283 N N . LYS B 1 29 ? 10.602 -14.484 1.914 1 98.62 29 LYS B N 1
ATOM 1284 C CA . LYS B 1 29 ? 9.625 -15.414 2.467 1 98.62 29 LYS B CA 1
ATOM 1285 C C . LYS B 1 29 ? 8.234 -14.789 2.508 1 98.62 29 LYS B C 1
ATOM 1287 O O . LYS B 1 29 ? 8.055 -13.688 3.031 1 98.62 29 LYS B O 1
ATOM 1292 N N . VAL B 1 30 ? 7.281 -15.469 1.899 1 98.81 30 VAL B N 1
ATOM 1293 C CA . VAL B 1 30 ? 5.891 -15.031 1.837 1 98.81 30 VAL B CA 1
ATOM 1294 C C . VAL B 1 30 ? 5.012 -15.984 2.645 1 98.81 30 VAL B C 1
ATOM 1296 O O . VAL B 1 30 ? 4.949 -17.188 2.354 1 98.81 30 VAL B O 1
ATOM 1299 N N . THR B 1 31 ? 4.332 -15.422 3.666 1 98.88 31 THR B N 1
ATOM 1300 C CA . THR B 1 31 ? 3.52 -16.266 4.539 1 98.88 31 THR B CA 1
ATOM 1301 C C . THR B 1 31 ? 2.176 -15.602 4.828 1 98.88 31 THR B C 1
ATOM 13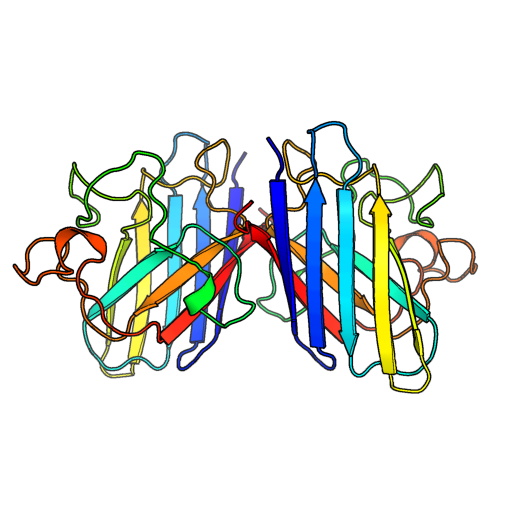03 O O . THR B 1 31 ? 2.018 -14.391 4.633 1 98.88 31 THR B O 1
ATOM 1306 N N . GLY B 1 32 ? 1.221 -16.438 5.273 1 98.81 32 GLY B N 1
ATOM 1307 C CA . GLY B 1 32 ? -0.078 -15.898 5.652 1 98.81 32 GLY B CA 1
ATOM 1308 C C . GLY B 1 32 ? -1.226 -16.844 5.336 1 98.81 32 GLY B C 1
ATOM 1309 O O . GLY B 1 32 ? -1.046 -18.062 5.316 1 98.81 32 GLY B O 1
ATOM 1310 N N . GLU B 1 33 ? -2.387 -16.156 5.184 1 98.75 33 GLU B N 1
ATOM 1311 C CA . GLU B 1 33 ? -3.59 -16.953 4.926 1 98.75 33 GLU B CA 1
ATOM 1312 C C . GLU B 1 33 ? -4.629 -16.125 4.168 1 98.75 33 GLU B C 1
ATOM 1314 O O . GLU B 1 33 ? -4.715 -14.906 4.34 1 98.75 33 GLU B O 1
ATOM 1319 N N . VAL B 1 34 ? -5.316 -16.844 3.365 1 98.88 34 VAL B N 1
ATOM 1320 C CA . VAL B 1 34 ? -6.477 -16.297 2.672 1 98.88 34 VAL B CA 1
ATOM 1321 C C . VAL B 1 34 ? -7.719 -17.125 3.004 1 98.88 34 VAL B C 1
ATOM 1323 O O . VAL B 1 34 ? -7.676 -18.359 2.982 1 98.88 34 VAL B O 1
ATOM 1326 N N . THR B 1 35 ? -8.797 -16.516 3.285 1 98.81 35 THR B N 1
ATOM 1327 C CA . THR B 1 35 ? -10.016 -17.203 3.701 1 98.81 35 THR B CA 1
ATOM 1328 C C . THR B 1 35 ? -11.188 -16.797 2.811 1 98.81 35 THR B C 1
ATOM 1330 O O . THR B 1 35 ? -11.242 -15.672 2.314 1 98.81 35 THR B O 1
ATOM 1333 N N . GLY B 1 36 ? -12.109 -17.828 2.609 1 98.75 36 GLY B N 1
ATOM 1334 C CA . GLY B 1 36 ? -13.312 -17.562 1.834 1 98.75 36 GLY B CA 1
ATOM 1335 C C . GLY B 1 36 ? -13.219 -18.062 0.404 1 98.75 36 GLY B C 1
ATOM 1336 O O . GLY B 1 36 ? -14.094 -17.781 -0.418 1 98.75 36 GLY B O 1
ATOM 1337 N N . LEU B 1 37 ? -12.211 -18.812 0.149 1 98.81 37 LEU B N 1
ATOM 1338 C CA . LEU B 1 37 ? -11.992 -19.328 -1.196 1 98.81 37 LEU B CA 1
ATOM 1339 C C . LEU B 1 37 ? -12.781 -20.609 -1.42 1 98.81 37 LEU B C 1
ATOM 1341 O O . LEU B 1 37 ? -13.047 -21.359 -0.472 1 98.81 37 LEU B O 1
ATOM 1345 N N . LYS B 1 38 ? -13.141 -20.844 -2.701 1 98.5 38 LYS B N 1
ATOM 1346 C CA . LYS B 1 38 ? -13.547 -22.203 -3.049 1 98.5 38 LYS B CA 1
ATOM 1347 C C . LYS B 1 38 ? -12.367 -23.172 -2.926 1 98.5 38 LYS B C 1
ATOM 1349 O O . LYS B 1 38 ? -11.227 -22.812 -3.23 1 98.5 38 LYS B O 1
ATOM 1354 N N . PRO B 1 39 ? -12.68 -24.391 -2.504 1 98.81 39 PRO B N 1
ATOM 1355 C CA . PRO B 1 39 ? -11.586 -25.359 -2.412 1 98.81 39 PRO B CA 1
ATOM 1356 C C . PRO B 1 39 ? -10.844 -25.531 -3.734 1 98.81 39 PRO B C 1
ATOM 1358 O O . PRO B 1 39 ? -11.461 -25.547 -4.801 1 98.81 39 PRO B O 1
ATOM 1361 N N . GLY B 1 40 ? -9.492 -25.672 -3.561 1 98.75 40 GLY B N 1
ATOM 1362 C CA . GLY B 1 40 ? -8.695 -25.906 -4.758 1 98.75 40 GLY B CA 1
ATOM 1363 C C . GLY B 1 40 ? -7.648 -24.828 -4.992 1 98.75 40 GLY B C 1
ATOM 1364 O O . GLY B 1 40 ? -7.289 -24.094 -4.074 1 98.75 40 GLY B O 1
ATOM 1365 N N . ASN B 1 41 ? -7.117 -24.812 -6.23 1 98.81 41 ASN B N 1
ATOM 1366 C CA . ASN B 1 41 ? -6.043 -23.891 -6.605 1 98.81 41 ASN B CA 1
ATOM 1367 C C . ASN B 1 41 ? -6.582 -22.516 -6.992 1 98.81 41 ASN B C 1
ATOM 1369 O O . ASN B 1 41 ? -7.609 -22.422 -7.668 1 98.81 41 ASN B O 1
ATOM 1373 N N . HIS B 1 42 ? -5.906 -21.516 -6.613 1 98.94 42 HIS B N 1
ATOM 1374 C CA . HIS B 1 42 ? -6.176 -20.141 -6.992 1 98.94 42 HIS B CA 1
ATOM 1375 C C . HIS B 1 42 ? -4.895 -19.406 -7.387 1 98.94 42 HIS B C 1
ATOM 1377 O O . HIS B 1 42 ? -3.908 -19.438 -6.648 1 98.94 42 HIS B O 1
ATOM 1383 N N . GLY B 1 43 ? -4.93 -18.781 -8.531 1 98.88 43 GLY B N 1
ATOM 1384 C CA . GLY B 1 43 ? -3.785 -17.984 -8.93 1 98.88 43 GLY B CA 1
ATOM 1385 C C . GLY B 1 43 ? -3.412 -16.922 -7.914 1 98.88 43 GLY B C 1
ATOM 1386 O O . GLY B 1 43 ? -4.285 -16.281 -7.324 1 98.88 43 GLY B O 1
ATOM 1387 N N . PHE B 1 44 ? -2.17 -16.781 -7.758 1 98.94 44 PHE B N 1
ATOM 1388 C CA . PHE B 1 44 ? -1.6 -15.867 -6.766 1 98.94 44 PHE B CA 1
ATOM 1389 C C . PHE B 1 44 ? -0.423 -15.102 -7.355 1 98.94 44 PHE B C 1
ATOM 1391 O O . PHE B 1 44 ? 0.612 -15.688 -7.676 1 98.94 44 PHE B O 1
ATOM 1398 N N . HIS B 1 45 ? -0.616 -13.695 -7.484 1 98.94 45 HIS B N 1
ATOM 1399 C CA . HIS B 1 45 ? 0.385 -12.922 -8.211 1 98.94 45 HIS B CA 1
ATOM 1400 C C . HIS B 1 45 ? 0.624 -11.57 -7.539 1 98.94 45 HIS B C 1
ATOM 1402 O O . HIS B 1 45 ? -0.237 -11.07 -6.812 1 98.94 45 HIS B O 1
ATOM 1408 N N . ILE B 1 46 ? 1.804 -11.055 -7.746 1 98.88 46 ILE B N 1
ATOM 1409 C CA . ILE B 1 46 ? 2.068 -9.641 -7.5 1 98.88 46 ILE B CA 1
ATOM 1410 C C . ILE B 1 46 ? 1.905 -8.852 -8.797 1 98.88 46 ILE B C 1
ATOM 1412 O O . ILE B 1 46 ? 2.463 -9.227 -9.836 1 98.88 46 ILE B O 1
ATOM 1416 N N . HIS B 1 47 ? 1.108 -7.836 -8.703 1 98.81 47 HIS B N 1
ATOM 1417 C CA . HIS B 1 47 ? 0.851 -6.965 -9.844 1 98.81 47 HIS B CA 1
ATOM 1418 C C . HIS B 1 47 ? 1.688 -5.691 -9.766 1 98.81 47 HIS B C 1
ATOM 1420 O O . HIS B 1 47 ? 2.191 -5.34 -8.695 1 98.81 47 HIS B O 1
ATOM 1426 N N . GLU B 1 48 ? 1.796 -5.059 -10.875 1 98 48 GLU B N 1
ATOM 1427 C CA . GLU B 1 48 ? 2.768 -3.986 -11.078 1 98 48 GLU B CA 1
ATOM 1428 C C . GLU B 1 48 ? 2.402 -2.752 -10.258 1 98 48 GLU B C 1
ATOM 1430 O O . GLU B 1 48 ? 3.279 -2.096 -9.688 1 98 48 GLU B O 1
ATOM 1435 N N . PHE B 1 49 ? 1.172 -2.428 -10.133 1 98.25 49 PHE B N 1
ATOM 1436 C CA . PHE B 1 49 ? 0.788 -1.163 -9.516 1 98.25 49 PHE B CA 1
ATOM 1437 C C . PHE B 1 49 ? 0.062 -1.403 -8.195 1 98.25 49 PHE B C 1
ATOM 1439 O O . PHE B 1 49 ? -0.598 -2.43 -8.023 1 98.25 49 PHE B O 1
ATOM 1446 N N . GLY B 1 50 ? 0.301 -0.485 -7.289 1 98.38 50 GLY B N 1
ATOM 1447 C CA . GLY B 1 50 ? -0.457 -0.445 -6.047 1 98.38 50 GLY B CA 1
ATOM 1448 C C . GLY B 1 50 ? -1.677 0.454 -6.121 1 98.38 50 GLY B C 1
ATOM 1449 O O . GLY B 1 50 ? -2.029 1.111 -5.141 1 98.38 50 GLY B O 1
ATOM 1450 N N . ASP B 1 51 ? -2.229 0.633 -7.316 1 97.56 51 ASP B N 1
ATOM 1451 C CA . ASP B 1 51 ? -3.43 1.417 -7.586 1 97.56 51 ASP B CA 1
ATOM 1452 C C . ASP B 1 51 ? -4.688 0.564 -7.438 1 97.56 51 ASP B C 1
ATOM 1454 O O . ASP B 1 51 ? -4.891 -0.388 -8.195 1 97.56 51 ASP B O 1
ATOM 1458 N N . ASN B 1 52 ? -5.531 0.915 -6.453 1 95.25 52 ASN B N 1
ATOM 1459 C CA . ASN B 1 52 ? -6.789 0.19 -6.293 1 95.25 52 ASN B CA 1
ATOM 1460 C C . ASN B 1 52 ? -7.988 1.128 -6.367 1 95.25 52 ASN B C 1
ATOM 1462 O O . ASN B 1 52 ? -9.008 0.892 -5.715 1 95.25 52 ASN B O 1
ATOM 1466 N N . THR B 1 53 ? -7.863 2.193 -7.121 1 96.44 53 THR B N 1
ATOM 1467 C CA . THR B 1 53 ? -8.938 3.162 -7.27 1 96.44 53 THR B CA 1
ATOM 1468 C C . THR B 1 53 ? -10.164 2.512 -7.906 1 96.44 53 THR B C 1
ATOM 1470 O O . THR B 1 53 ? -11.297 2.916 -7.637 1 96.44 53 THR B O 1
ATOM 1473 N N . ASN B 1 54 ? -9.977 1.583 -8.766 1 95.25 54 ASN B N 1
ATOM 1474 C CA . ASN B 1 54 ? -11.055 0.781 -9.344 1 95.25 54 ASN B CA 1
ATOM 1475 C C . ASN B 1 54 ? -10.953 -0.68 -8.914 1 95.25 54 ASN B C 1
ATOM 1477 O O . ASN B 1 54 ? -11.023 -1.583 -9.75 1 95.25 54 ASN B O 1
ATOM 1481 N N . GLY B 1 55 ? -10.727 -0.835 -7.641 1 94.5 55 GLY B N 1
ATOM 1482 C CA . GLY B 1 55 ? -10.516 -2.195 -7.164 1 94.5 55 GLY B CA 1
ATOM 1483 C C . GLY B 1 55 ? -9.258 -2.834 -7.719 1 94.5 55 GLY B C 1
ATOM 1484 O O . GLY B 1 55 ? -8.258 -2.148 -7.961 1 94.5 55 GLY B O 1
ATOM 1485 N N . CYS B 1 56 ? -9.359 -4.121 -7.891 1 97.12 56 CYS B N 1
ATOM 1486 C CA . CYS B 1 56 ? -8.172 -4.871 -8.289 1 97.12 56 CYS B CA 1
ATOM 1487 C C . CYS B 1 56 ? -7.848 -4.641 -9.758 1 97.12 56 CYS B C 1
ATOM 1489 O O . CYS B 1 56 ? -6.742 -4.945 -10.211 1 97.12 56 CYS B O 1
ATOM 1491 N N . THR B 1 57 ? -8.766 -4.094 -10.453 1 95.5 57 THR B N 1
ATOM 1492 C CA . THR B 1 57 ? -8.562 -3.846 -11.883 1 95.5 57 THR B CA 1
ATOM 1493 C C . THR B 1 57 ? -7.43 -2.852 -12.102 1 95.5 57 THR B C 1
ATOM 1495 O O . THR B 1 57 ? -6.664 -2.979 -13.062 1 95.5 57 THR B O 1
ATOM 1498 N N . SER B 1 58 ? -7.262 -1.956 -11.289 1 96.88 58 SER B N 1
ATOM 1499 C CA . SER B 1 58 ? -6.297 -0.878 -11.484 1 96.88 58 SER B CA 1
ATOM 1500 C C . SER B 1 58 ? -4.898 -1.301 -11.039 1 96.88 58 SER B C 1
ATOM 1502 O O . SER B 1 58 ? -3.938 -0.545 -11.203 1 96.88 58 SER B O 1
ATOM 1504 N N . ALA B 1 59 ? -4.773 -2.516 -10.547 1 97.62 59 ALA B N 1
ATOM 1505 C CA . ALA B 1 59 ? -3.465 -3.02 -10.141 1 97.62 59 ALA B CA 1
ATOM 1506 C C . ALA B 1 59 ? -2.576 -3.277 -11.352 1 97.62 59 ALA B C 1
ATOM 1508 O O . ALA B 1 59 ? -1.361 -3.443 -11.219 1 97.62 59 ALA B O 1
ATOM 1509 N N . GLY B 1 60 ? -3.184 -3.336 -12.57 1 97.56 60 GLY B N 1
ATOM 1510 C CA . GLY B 1 60 ? -2.408 -3.498 -13.789 1 97.56 60 GLY B CA 1
ATOM 1511 C C . GLY B 1 60 ? -1.911 -4.914 -13.992 1 97.56 60 GLY B C 1
ATOM 1512 O O . GLY B 1 60 ? -2.467 -5.863 -13.43 1 97.56 60 GLY B O 1
ATOM 1513 N N . PRO B 1 61 ? -0.966 -5.113 -14.914 1 97.81 61 PRO B N 1
ATOM 1514 C CA . PRO B 1 61 ? -0.446 -6.449 -15.211 1 97.81 61 PRO B CA 1
ATOM 1515 C C . PRO B 1 61 ? 0.42 -7.012 -14.086 1 97.81 61 PRO B C 1
ATOM 1517 O O . PRO B 1 61 ? 0.691 -6.312 -13.109 1 97.81 61 PRO B O 1
ATOM 1520 N N . HIS B 1 62 ? 0.785 -8.297 -14.219 1 98.75 62 HIS B N 1
ATOM 1521 C CA . HIS B 1 62 ? 1.751 -8.875 -13.289 1 98.75 62 HIS B CA 1
ATOM 1522 C C . HIS B 1 62 ? 3.035 -8.047 -13.25 1 98.75 62 HIS B C 1
ATOM 1524 O O . HIS B 1 62 ? 3.418 -7.441 -14.258 1 98.75 62 HIS B O 1
ATOM 1530 N N . PHE B 1 63 ? 3.656 -8.023 -12.109 1 98.69 63 PHE B N 1
ATOM 1531 C CA . PHE B 1 63 ? 4.984 -7.434 -11.969 1 98.69 63 PHE B CA 1
ATOM 1532 C C . PHE B 1 63 ? 6 -8.18 -12.828 1 98.69 63 PHE B C 1
ATOM 1534 O O . PHE B 1 63 ? 6.312 -9.336 -12.57 1 98.69 63 PHE B O 1
ATOM 1541 N N . ASN B 1 64 ? 6.547 -7.441 -13.867 1 98.44 64 ASN B N 1
ATOM 1542 C CA . ASN B 1 64 ? 7.398 -8.055 -14.883 1 98.44 64 ASN B CA 1
ATOM 1543 C C . ASN B 1 64 ? 8.531 -7.121 -15.305 1 98.44 64 ASN B C 1
ATOM 1545 O O . ASN B 1 64 ? 8.602 -6.707 -16.469 1 98.44 64 ASN B O 1
ATOM 1549 N N . PRO B 1 65 ? 9.477 -6.898 -14.375 1 97.38 65 PRO B N 1
ATOM 1550 C CA . PRO B 1 65 ? 10.539 -5.93 -14.664 1 97.38 65 PRO B CA 1
ATOM 1551 C C . PRO B 1 65 ? 11.477 -6.402 -15.773 1 97.38 65 PRO B C 1
ATOM 1553 O O . PRO B 1 65 ? 12.211 -5.594 -16.359 1 97.38 65 PRO B O 1
ATOM 1556 N N . HIS B 1 66 ? 11.398 -7.656 -16.125 1 96.81 66 HIS B N 1
ATOM 1557 C CA . HIS B 1 66 ? 12.367 -8.18 -17.094 1 96.81 66 HIS B CA 1
ATOM 1558 C C . HIS B 1 66 ? 11.695 -8.523 -18.406 1 96.81 66 HIS B C 1
ATOM 1560 O O . HIS B 1 66 ? 12.312 -9.141 -19.281 1 96.81 66 HIS B O 1
ATOM 1566 N N . GLY B 1 67 ? 10.43 -8.242 -18.516 1 97.5 67 GLY B N 1
ATOM 1567 C CA . GLY B 1 67 ? 9.727 -8.398 -19.781 1 97.5 67 GLY B CA 1
ATOM 1568 C C . GLY B 1 67 ? 9.664 -9.844 -20.25 1 97.5 67 GLY B C 1
ATOM 1569 O O . GLY B 1 67 ? 9.875 -10.133 -21.422 1 97.5 67 GLY B O 1
ATOM 1570 N N . LYS B 1 68 ? 9.438 -10.766 -19.344 1 98.19 68 LYS B N 1
ATOM 1571 C CA . LYS B 1 68 ? 9.391 -12.188 -19.656 1 98.19 68 LYS B CA 1
ATOM 1572 C C . LYS B 1 68 ? 7.957 -12.648 -19.906 1 98.19 68 LYS B C 1
ATOM 1574 O O . LYS B 1 68 ? 7.008 -11.898 -19.672 1 98.19 68 LYS B O 1
ATOM 1579 N N . GLU B 1 69 ? 7.859 -13.883 -20.375 1 98.12 69 GLU B N 1
ATOM 1580 C CA . GLU B 1 69 ? 6.555 -14.531 -20.469 1 98.12 69 GLU B CA 1
ATOM 1581 C C . GLU B 1 69 ? 6.137 -15.102 -19.109 1 98.12 69 GLU B C 1
ATOM 1583 O O . GLU B 1 69 ? 6.984 -15.359 -18.25 1 98.12 69 GLU B O 1
ATOM 1588 N N . HIS B 1 70 ? 4.805 -15.25 -19.031 1 98.69 70 HIS B N 1
ATOM 1589 C CA . HIS B 1 70 ? 4.277 -15.805 -17.797 1 98.69 70 HIS B CA 1
ATOM 1590 C C . HIS B 1 70 ? 4.758 -17.234 -17.578 1 98.69 70 HIS B C 1
ATOM 1592 O O . HIS B 1 70 ? 4.871 -18 -18.547 1 98.69 70 HIS B O 1
ATOM 1598 N N . GLY B 1 71 ? 5 -17.609 -16.312 1 98.31 71 GLY B N 1
ATOM 1599 C CA . GLY B 1 71 ? 5.41 -18.953 -15.93 1 98.31 71 GLY B CA 1
ATOM 1600 C C . GLY B 1 71 ? 5.102 -19.297 -14.484 1 98.31 71 GLY B C 1
ATOM 1601 O O . GLY B 1 71 ? 4.48 -18.5 -13.773 1 98.31 71 GLY B O 1
ATOM 1602 N N . GLY B 1 72 ? 5.43 -20.531 -14.078 1 97.06 72 GLY B N 1
ATOM 1603 C CA . GLY B 1 72 ? 5.254 -20.953 -12.695 1 97.06 72 GLY B CA 1
ATOM 1604 C C . GLY B 1 72 ? 6.391 -20.516 -11.789 1 97.06 72 GLY B C 1
ATOM 1605 O O . GLY B 1 72 ? 7.395 -19.984 -12.258 1 97.06 72 GLY B O 1
ATOM 1606 N N . PRO B 1 73 ? 6.23 -20.719 -10.469 1 96.5 73 PRO B N 1
ATOM 1607 C CA . PRO B 1 73 ? 7.18 -20.203 -9.477 1 96.5 73 PRO B CA 1
ATOM 1608 C C . PRO B 1 73 ? 8.586 -20.781 -9.648 1 96.5 73 PRO B C 1
ATOM 1610 O O . PRO B 1 73 ? 9.562 -20.172 -9.203 1 96.5 73 PRO B O 1
ATOM 1613 N N . THR B 1 74 ? 8.68 -21.906 -10.336 1 95.44 74 THR B N 1
ATOM 1614 C CA . THR B 1 74 ? 9.992 -22.531 -10.469 1 95.44 74 THR B CA 1
ATOM 1615 C C . THR B 1 74 ? 10.5 -22.422 -11.906 1 95.44 74 THR B C 1
ATOM 1617 O O . THR B 1 74 ? 11.562 -22.953 -12.234 1 95.44 74 THR B O 1
ATOM 1620 N N . ALA B 1 75 ? 9.75 -21.797 -12.75 1 97.06 75 ALA B N 1
ATOM 1621 C CA . ALA B 1 75 ? 10.133 -21.656 -14.156 1 97.06 75 ALA B CA 1
ATOM 1622 C C . ALA B 1 75 ? 11.281 -20.656 -14.305 1 97.06 75 ALA B C 1
ATOM 1624 O O . ALA B 1 75 ? 11.32 -19.641 -13.609 1 97.06 75 ALA B O 1
ATOM 1625 N N . ALA B 1 76 ? 12.211 -20.922 -15.18 1 95.44 76 ALA B N 1
ATOM 1626 C CA . ALA B 1 76 ? 13.273 -19.969 -15.508 1 95.44 76 ALA B CA 1
ATOM 1627 C C . ALA B 1 76 ? 12.711 -18.734 -16.188 1 95.44 76 ALA B C 1
ATOM 1629 O O . ALA B 1 76 ? 13.188 -17.625 -15.953 1 95.44 76 ALA B O 1
ATOM 1630 N N . GLU B 1 77 ? 11.82 -19 -17.109 1 97.06 77 GLU B N 1
ATOM 1631 C CA . GLU B 1 77 ? 11.094 -17.938 -17.781 1 97.06 77 GLU B CA 1
ATOM 1632 C C . GLU B 1 77 ? 9.766 -17.656 -17.078 1 97.06 77 GLU B C 1
ATOM 1634 O O . GLU B 1 77 ? 8.836 -18.453 -17.156 1 97.06 77 GLU B O 1
ATOM 1639 N N . ARG B 1 78 ? 9.68 -16.469 -16.453 1 98.38 78 ARG B N 1
ATOM 1640 C CA . ARG B 1 78 ? 8.461 -16.062 -15.758 1 98.38 78 ARG B CA 1
ATOM 1641 C C . ARG B 1 78 ? 8.516 -14.594 -15.375 1 98.38 78 ARG B C 1
ATOM 1643 O O . ARG B 1 78 ? 9.594 -14 -15.305 1 98.38 78 ARG B O 1
ATOM 1650 N N . HIS B 1 79 ? 7.301 -13.953 -15.18 1 98.5 79 HIS B N 1
ATOM 1651 C CA . HIS B 1 79 ? 7.285 -12.672 -14.484 1 98.5 79 HIS B CA 1
ATOM 1652 C C . HIS B 1 79 ? 7.855 -12.805 -13.07 1 98.5 79 HIS B C 1
ATOM 1654 O O . HIS B 1 79 ? 7.75 -13.867 -12.453 1 98.5 79 HIS B O 1
ATOM 1660 N N . ALA B 1 80 ? 8.367 -11.742 -12.555 1 98.25 80 ALA B N 1
ATOM 1661 C CA . ALA B 1 80 ? 8.82 -11.742 -11.164 1 98.25 80 ALA B CA 1
ATOM 1662 C C . ALA B 1 80 ? 7.652 -11.953 -10.211 1 98.25 80 ALA B C 1
ATOM 1664 O O . ALA B 1 80 ? 7.809 -12.586 -9.164 1 98.25 80 ALA B O 1
ATOM 1665 N N . GLY B 1 81 ? 6.48 -11.492 -10.547 1 98.69 81 GLY B N 1
ATOM 1666 C CA . GLY B 1 81 ? 5.316 -11.539 -9.68 1 98.69 81 GLY B CA 1
ATOM 1667 C C . GLY B 1 81 ? 4.559 -12.852 -9.773 1 98.69 81 GLY B C 1
ATOM 1668 O O . GLY B 1 81 ? 3.51 -13.016 -9.148 1 98.69 81 GLY B O 1
ATOM 1669 N N . ASP B 1 82 ? 5.016 -13.797 -10.547 1 98.75 82 ASP B N 1
ATOM 1670 C CA . ASP B 1 82 ? 4.328 -15.07 -10.758 1 98.75 82 ASP B CA 1
ATOM 1671 C C . ASP B 1 82 ? 4.574 -16.016 -9.594 1 98.75 82 ASP B C 1
ATOM 1673 O O . ASP B 1 82 ? 5.434 -16.906 -9.672 1 98.75 82 ASP B O 1
ATOM 1677 N N . LEU B 1 83 ? 3.695 -16.031 -8.609 1 98.62 83 LEU B N 1
ATOM 1678 C CA . LEU B 1 83 ? 3.922 -16.828 -7.41 1 98.62 83 LEU B CA 1
ATOM 1679 C C . LEU B 1 83 ? 3.141 -18.141 -7.469 1 98.62 83 LEU B C 1
ATOM 1681 O O . LEU B 1 83 ? 3.125 -18.906 -6.5 1 98.62 83 LEU B O 1
ATOM 1685 N N . GLY B 1 84 ? 2.467 -18.375 -8.562 1 98.5 84 GLY B N 1
ATOM 1686 C CA . GLY B 1 84 ? 1.807 -19.641 -8.789 1 98.5 84 GLY B CA 1
ATOM 1687 C C . GLY B 1 84 ? 0.404 -19.703 -8.219 1 98.5 84 GLY B C 1
ATOM 1688 O O . GLY B 1 84 ? -0.421 -18.828 -8.492 1 98.5 84 GLY B O 1
ATOM 1689 N N . ASN B 1 85 ? 0.115 -20.766 -7.441 1 98.81 85 ASN B N 1
ATOM 1690 C CA . ASN B 1 85 ? -1.191 -21 -6.836 1 98.81 85 ASN B CA 1
ATOM 1691 C C . ASN B 1 85 ? -1.097 -21.094 -5.316 1 98.81 85 ASN B C 1
ATOM 1693 O O . ASN B 1 85 ? -0.079 -21.531 -4.781 1 98.81 85 ASN B O 1
ATOM 1697 N N . VAL B 1 86 ? -2.102 -20.656 -4.684 1 98.81 86 VAL B N 1
ATOM 1698 C CA . VAL B 1 86 ? -2.383 -21.047 -3.307 1 98.81 86 VAL B CA 1
ATOM 1699 C C . VAL B 1 86 ? -3.531 -22.047 -3.283 1 98.81 86 VAL B C 1
ATOM 1701 O O . VAL B 1 86 ? -4.398 -22.031 -4.16 1 98.81 86 VAL B O 1
ATOM 1704 N N . VAL B 1 87 ? -3.516 -22.922 -2.289 1 98.81 87 VAL B N 1
ATOM 1705 C CA . VAL B 1 87 ? -4.48 -24.016 -2.275 1 98.81 87 VAL B CA 1
ATOM 1706 C C . VAL B 1 87 ? -5.418 -23.875 -1.081 1 98.81 87 VAL B C 1
ATOM 1708 O O . VAL B 1 87 ? -4.98 -23.922 0.071 1 98.81 87 VAL B O 1
ATOM 1711 N N . ALA B 1 88 ? -6.648 -23.688 -1.397 1 98.81 88 ALA B N 1
ATOM 1712 C CA . ALA B 1 88 ? -7.652 -23.641 -0.34 1 98.81 88 ALA B CA 1
ATOM 1713 C C . ALA B 1 88 ? -8.109 -25.047 0.047 1 98.81 88 ALA B C 1
ATOM 1715 O O . ALA B 1 88 ? -8.359 -25.891 -0.82 1 98.81 88 ALA B O 1
ATOM 1716 N N . ASP B 1 89 ? -8.188 -25.266 1.296 1 98.69 89 ASP B N 1
ATOM 1717 C CA . ASP B 1 89 ? -8.711 -26.547 1.771 1 98.69 89 ASP B CA 1
ATOM 1718 C C . ASP B 1 89 ? -10.234 -26.562 1.74 1 98.69 89 ASP B C 1
ATOM 1720 O O . ASP B 1 89 ? -10.859 -25.656 1.204 1 98.69 89 ASP B O 1
ATOM 1724 N N . ASP B 1 90 ? -10.773 -27.594 2.309 1 98.56 90 ASP B N 1
ATOM 1725 C CA . ASP B 1 90 ? -12.219 -27.797 2.244 1 98.56 90 ASP B CA 1
ATOM 1726 C C . ASP B 1 90 ? -12.953 -26.703 3.02 1 98.56 90 ASP B C 1
ATOM 1728 O O . ASP B 1 90 ? -14.156 -26.484 2.816 1 98.56 90 ASP B O 1
ATOM 1732 N N . SER B 1 91 ? -12.312 -26.062 3.939 1 98.44 91 SER B N 1
ATOM 1733 C CA . SER B 1 91 ? -12.922 -24.984 4.719 1 98.44 91 SER B CA 1
ATOM 1734 C C . SER B 1 91 ? -12.758 -23.641 4.016 1 98.44 91 SER B C 1
ATOM 1736 O O . SER B 1 91 ? -13.211 -22.625 4.527 1 98.44 91 SER B O 1
ATOM 1738 N N . GLY B 1 92 ? -12.07 -23.609 2.895 1 98.62 92 GLY B N 1
ATOM 1739 C CA . GLY B 1 92 ? -11.891 -22.391 2.131 1 98.62 92 GLY B CA 1
ATOM 1740 C C . GLY B 1 92 ? -10.703 -21.562 2.598 1 98.62 92 GLY B C 1
ATOM 1741 O O . GLY B 1 92 ? -10.633 -20.375 2.324 1 98.62 92 GLY B O 1
ATOM 1742 N N . VAL B 1 93 ? -9.844 -22.219 3.361 1 98.81 93 VAL B N 1
ATOM 1743 C CA . VAL B 1 93 ? -8.664 -21.531 3.887 1 98.81 93 VAL B CA 1
ATOM 1744 C C . VAL B 1 93 ? -7.426 -21.969 3.109 1 98.81 93 VAL B C 1
ATOM 1746 O O . VAL B 1 93 ? -7.16 -23.172 2.967 1 98.81 93 VAL B O 1
ATOM 1749 N N . ALA B 1 94 ? -6.727 -21.031 2.564 1 98.88 94 ALA B N 1
ATOM 1750 C CA . ALA B 1 94 ? -5.43 -21.266 1.943 1 98.88 94 ALA B CA 1
ATOM 1751 C C . ALA B 1 94 ? -4.297 -20.734 2.812 1 98.88 94 ALA B C 1
ATOM 1753 O O . ALA B 1 94 ? -4.227 -19.531 3.078 1 98.88 94 ALA B O 1
ATOM 1754 N N . LYS B 1 95 ? -3.436 -21.578 3.203 1 98.75 95 LYS B N 1
ATOM 1755 C CA . LYS B 1 95 ? -2.203 -21.156 3.863 1 98.75 95 LYS B CA 1
ATOM 1756 C C . LYS B 1 95 ? -1.111 -20.844 2.842 1 98.75 95 LYS B C 1
ATOM 1758 O O . LYS B 1 95 ? -0.945 -21.578 1.863 1 98.75 95 LYS B O 1
ATOM 1763 N N . VAL B 1 96 ? -0.489 -19.766 3.098 1 98.81 96 VAL B N 1
ATOM 1764 C CA . VAL B 1 96 ? 0.56 -19.328 2.184 1 98.81 96 VAL B CA 1
ATOM 1765 C C . VAL B 1 96 ? 1.928 -19.531 2.83 1 98.81 96 VAL B C 1
ATOM 1767 O O . VAL B 1 96 ? 2.154 -19.094 3.965 1 98.81 96 VAL B O 1
ATOM 1770 N N . ASP B 1 97 ? 2.785 -20.172 2.172 1 98.69 97 ASP B N 1
ATOM 1771 C CA . ASP B 1 97 ? 4.176 -20.375 2.557 1 98.69 97 ASP B CA 1
ATOM 1772 C C . ASP B 1 97 ? 5.07 -20.531 1.327 1 98.69 97 ASP B C 1
ATOM 1774 O O . ASP B 1 97 ? 5.293 -21.641 0.853 1 98.69 97 ASP B O 1
ATOM 1778 N N . ILE B 1 98 ? 5.555 -19.469 0.874 1 98.12 98 ILE B N 1
ATOM 1779 C CA . ILE B 1 98 ? 6.316 -19.359 -0.366 1 98.12 98 ILE B CA 1
ATOM 1780 C C . ILE B 1 98 ? 7.664 -18.688 -0.092 1 98.12 98 ILE B C 1
ATOM 1782 O O . ILE B 1 98 ? 7.762 -17.812 0.763 1 98.12 98 ILE B O 1
ATOM 1786 N N . SER B 1 99 ? 8.656 -19.156 -0.714 1 98.25 99 SER B N 1
ATOM 1787 C CA . SER B 1 99 ? 9.938 -18.469 -0.812 1 98.25 99 SER B CA 1
ATOM 1788 C C . SER B 1 99 ? 10.281 -18.141 -2.262 1 98.25 99 SER B C 1
ATOM 1790 O O . SER B 1 99 ? 10.273 -19.031 -3.123 1 98.25 99 SER B O 1
ATOM 1792 N N . ASP B 1 100 ? 10.555 -16.922 -2.545 1 97.88 100 ASP B N 1
ATOM 1793 C CA . ASP B 1 100 ? 10.766 -16.531 -3.936 1 97.88 100 ASP B CA 1
ATOM 1794 C C . ASP B 1 100 ? 11.992 -15.625 -4.074 1 97.88 100 ASP B C 1
ATOM 1796 O O . ASP B 1 100 ? 12.164 -14.688 -3.293 1 97.88 100 ASP B O 1
ATOM 1800 N N . SER B 1 101 ? 12.789 -15.828 -5.09 1 96.25 101 SER B N 1
ATOM 1801 C CA . SER B 1 101 ? 14.047 -15.109 -5.23 1 96.25 101 SER B CA 1
ATOM 1802 C C . SER B 1 101 ? 13.945 -14.016 -6.289 1 96.25 101 SER B C 1
ATOM 1804 O O . SER B 1 101 ? 14.891 -13.25 -6.484 1 96.25 101 SER B O 1
ATOM 1806 N N . GLN B 1 102 ? 12.82 -13.938 -6.957 1 96.75 102 GLN B N 1
ATOM 1807 C CA . GLN B 1 102 ? 12.719 -12.953 -8.031 1 96.75 102 GLN B CA 1
ATOM 1808 C C . GLN B 1 102 ? 12.102 -11.648 -7.523 1 96.75 102 GLN B C 1
ATOM 1810 O O . GLN B 1 102 ? 12.156 -10.625 -8.211 1 96.75 102 GLN B O 1
ATOM 1815 N N . ILE B 1 103 ? 11.523 -11.695 -6.391 1 97.25 103 ILE B N 1
ATOM 1816 C CA . ILE B 1 103 ? 11 -10.469 -5.793 1 97.25 103 ILE B CA 1
ATOM 1817 C C . ILE B 1 103 ? 11.938 -10.008 -4.68 1 97.25 103 ILE B C 1
ATOM 1819 O O . ILE B 1 103 ? 12.781 -10.773 -4.207 1 97.25 103 ILE B O 1
ATOM 1823 N N . SER B 1 104 ? 11.766 -8.742 -4.312 1 97.25 104 SER B N 1
ATOM 1824 C CA . SER B 1 104 ? 12.586 -8.133 -3.27 1 97.25 104 SER B CA 1
ATOM 1825 C C . SER B 1 104 ? 11.789 -7.098 -2.48 1 97.25 104 SER B C 1
ATOM 1827 O O . SER B 1 104 ? 10.758 -6.609 -2.949 1 97.25 104 SER B O 1
ATOM 1829 N N . LEU B 1 105 ? 12.25 -6.785 -1.268 1 96.62 105 LEU B N 1
ATOM 1830 C CA . LEU B 1 105 ? 11.656 -5.715 -0.478 1 96.62 105 LEU B CA 1
ATOM 1831 C C . LEU B 1 105 ? 12.516 -4.457 -0.533 1 96.62 105 LEU B C 1
ATOM 1833 O O . LEU B 1 105 ? 12.234 -3.473 0.157 1 96.62 105 LEU B O 1
ATOM 1837 N N . SER B 1 106 ? 13.5 -4.496 -1.388 1 91.88 106 SER B N 1
ATOM 1838 C CA . SER B 1 106 ? 14.406 -3.357 -1.521 1 91.88 106 SER B CA 1
ATOM 1839 C C . SER B 1 106 ? 14.914 -3.217 -2.953 1 91.88 106 SER B C 1
ATOM 1841 O O . SER B 1 106 ? 14.773 -4.137 -3.76 1 91.88 106 SER B O 1
ATOM 1843 N N . GLY B 1 107 ? 15.398 -1.98 -3.182 1 88.5 107 GLY B N 1
ATOM 1844 C CA . GLY B 1 107 ? 16.047 -1.78 -4.469 1 88.5 107 GLY B CA 1
ATOM 1845 C C . GLY B 1 107 ? 15.07 -1.658 -5.621 1 88.5 107 GLY B C 1
ATOM 1846 O O . GLY B 1 107 ? 13.867 -1.478 -5.406 1 88.5 107 GLY B O 1
ATOM 1847 N N . PRO B 1 108 ? 15.555 -1.729 -6.836 1 86.88 108 PRO B N 1
ATOM 1848 C CA . PRO B 1 108 ? 14.734 -1.486 -8.023 1 86.88 108 PRO B CA 1
ATOM 1849 C C . PRO B 1 108 ? 13.664 -2.557 -8.234 1 86.88 108 PRO B C 1
ATOM 1851 O O . PRO B 1 108 ? 12.68 -2.318 -8.938 1 86.88 108 PRO B O 1
ATOM 1854 N N . LEU B 1 109 ? 13.82 -3.666 -7.668 1 90.44 109 LEU B N 1
ATOM 1855 C CA . LEU B 1 109 ? 12.859 -4.754 -7.848 1 90.44 109 LEU B CA 1
ATOM 1856 C C . LEU B 1 109 ? 11.945 -4.883 -6.633 1 90.44 109 LEU B C 1
ATOM 1858 O O . LEU B 1 109 ? 11.328 -5.93 -6.422 1 90.44 109 LEU B O 1
ATOM 1862 N N . SER B 1 110 ? 11.977 -3.826 -5.887 1 95.75 110 SER B N 1
ATOM 1863 C CA . SER B 1 110 ? 11.156 -3.832 -4.68 1 95.75 110 SER B CA 1
ATOM 1864 C C . SER B 1 110 ? 9.68 -3.992 -5.016 1 95.75 110 SER B C 1
ATOM 1866 O O . SER B 1 110 ? 9.18 -3.375 -5.961 1 95.75 110 SER B O 1
ATOM 1868 N N . ILE B 1 111 ? 8.961 -4.777 -4.18 1 98.06 111 ILE B N 1
ATOM 1869 C CA . ILE B 1 111 ? 7.531 -4.988 -4.391 1 98.06 111 ILE B CA 1
ATOM 1870 C C . ILE B 1 111 ? 6.73 -4.086 -3.455 1 98.06 111 ILE B C 1
ATOM 1872 O O . ILE B 1 111 ? 5.496 -4.105 -3.467 1 98.06 111 ILE B O 1
ATOM 1876 N N . LEU B 1 112 ? 7.414 -3.252 -2.625 1 97.25 112 LEU B N 1
ATOM 1877 C CA . LEU B 1 112 ? 6.691 -2.289 -1.8 1 97.25 112 LEU B CA 1
ATOM 1878 C C . LEU B 1 112 ? 5.852 -1.354 -2.662 1 97.25 112 LEU B C 1
ATOM 1880 O O . LEU B 1 112 ? 6.312 -0.876 -3.701 1 97.25 112 LEU 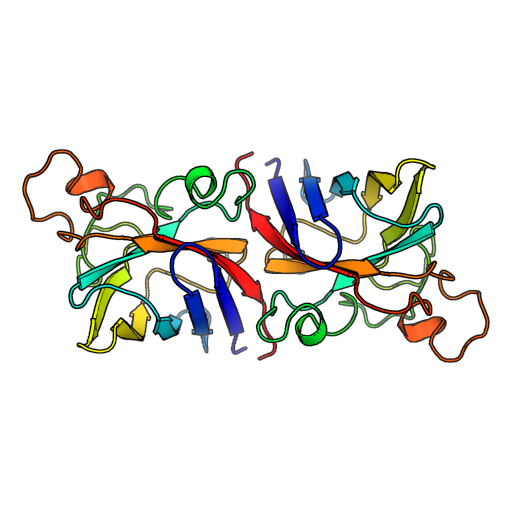B O 1
ATOM 1884 N N . GLY B 1 113 ? 4.621 -1.188 -2.193 1 98.25 113 GLY B N 1
ATOM 1885 C CA . GLY B 1 113 ? 3.73 -0.31 -2.936 1 98.25 113 GLY B CA 1
ATOM 1886 C C . GLY B 1 113 ? 3.066 -0.993 -4.113 1 98.25 113 GLY B C 1
ATOM 1887 O O . GLY B 1 113 ? 2.271 -0.377 -4.828 1 98.25 113 GLY B O 1
ATOM 1888 N N . ARG B 1 114 ? 3.344 -2.221 -4.352 1 98.56 114 ARG B N 1
ATOM 1889 C CA . ARG B 1 114 ? 2.666 -3.006 -5.375 1 98.56 114 ARG B CA 1
ATOM 1890 C C . ARG B 1 114 ? 1.536 -3.836 -4.773 1 98.56 114 ARG B C 1
ATOM 1892 O O . ARG B 1 114 ? 1.257 -3.738 -3.578 1 98.56 114 ARG B O 1
ATOM 1899 N N . THR B 1 115 ? 0.843 -4.617 -5.641 1 98.81 115 THR B N 1
ATOM 1900 C CA . THR B 1 115 ? -0.397 -5.234 -5.188 1 98.81 115 THR B CA 1
ATOM 1901 C C . THR B 1 115 ? -0.308 -6.754 -5.273 1 98.81 115 THR B C 1
ATOM 1903 O O . THR B 1 115 ? 0.175 -7.297 -6.27 1 98.81 115 THR B O 1
ATOM 1906 N N . VAL B 1 116 ? -0.717 -7.422 -4.188 1 98.88 116 VAL B N 1
ATOM 1907 C CA . VAL B 1 116 ? -1.018 -8.852 -4.246 1 98.88 116 VAL B CA 1
ATOM 1908 C C . VAL B 1 116 ? -2.438 -9.055 -4.77 1 98.88 116 VAL B C 1
ATOM 1910 O O . VAL B 1 116 ? -3.363 -8.344 -4.375 1 98.88 116 VAL B O 1
ATOM 1913 N N . VAL B 1 117 ? -2.576 -10 -5.688 1 98.88 117 VAL B N 1
ATOM 1914 C CA . VAL B 1 117 ? -3.904 -10.352 -6.18 1 98.88 117 VAL B CA 1
ATOM 1915 C C . VAL B 1 117 ? -4.117 -11.859 -6.047 1 98.88 117 VAL B C 1
ATOM 1917 O O . VAL B 1 117 ? -3.248 -12.648 -6.422 1 98.88 117 VAL B O 1
ATOM 1920 N N . VAL B 1 118 ? -5.246 -12.273 -5.492 1 98.88 118 VAL B N 1
ATOM 1921 C CA . VAL B 1 118 ? -5.711 -13.656 -5.496 1 98.88 118 VAL B CA 1
ATOM 1922 C C . VAL B 1 118 ? -6.828 -13.82 -6.527 1 98.88 118 VAL B C 1
ATOM 1924 O O . VAL B 1 118 ? -7.785 -13.047 -6.543 1 98.88 118 VAL B O 1
ATOM 1927 N N . HIS B 1 119 ? -6.691 -14.844 -7.324 1 98.81 119 HIS B N 1
ATOM 1928 C CA . HIS B 1 119 ? -7.609 -15.031 -8.445 1 98.81 119 HIS B CA 1
ATOM 1929 C C . HIS B 1 119 ? -8.602 -16.156 -8.164 1 98.81 119 HIS B C 1
ATOM 1931 O O . HIS B 1 119 ? -8.414 -16.922 -7.219 1 98.81 119 HIS B O 1
ATOM 1937 N N . ALA B 1 120 ? -9.641 -16.203 -8.984 1 98.69 120 ALA B N 1
ATOM 1938 C CA . ALA B 1 120 ? -10.742 -17.125 -8.789 1 98.69 120 ALA B CA 1
ATOM 1939 C C . ALA B 1 120 ? -10.375 -18.531 -9.273 1 98.69 120 ALA B C 1
ATOM 1941 O O . ALA B 1 120 ? -10.781 -19.531 -8.672 1 98.69 120 ALA B O 1
ATOM 1942 N N . ASP B 1 121 ? -9.586 -18.594 -10.336 1 98.56 121 ASP B N 1
ATOM 1943 C CA . ASP B 1 121 ? -9.305 -19.875 -10.992 1 98.56 121 ASP B CA 1
ATOM 1944 C C . ASP B 1 121 ? -7.836 -20.25 -10.836 1 98.56 121 ASP B C 1
ATOM 1946 O O . ASP B 1 121 ? -7 -19.406 -10.508 1 98.56 121 ASP B O 1
ATOM 1950 N N . PRO B 1 122 ? -7.562 -21.547 -11.07 1 98.69 122 PRO B N 1
ATOM 1951 C CA . PRO B 1 122 ? -6.156 -21.969 -11.047 1 98.69 122 PRO B CA 1
ATOM 1952 C C . PRO B 1 122 ? -5.316 -21.281 -12.117 1 98.69 122 PRO B C 1
ATOM 1954 O O . PRO B 1 122 ? -5.789 -21.094 -13.242 1 98.69 122 PRO B O 1
ATOM 1957 N N . ASP B 1 123 ? -4.145 -20.828 -11.688 1 98.75 123 ASP B N 1
ATOM 1958 C CA . ASP B 1 123 ? -3.113 -20.453 -12.648 1 98.75 123 ASP B CA 1
ATOM 1959 C C . ASP B 1 123 ? -2.588 -21.672 -13.398 1 98.75 123 ASP B C 1
ATOM 1961 O O . ASP B 1 123 ? -2.184 -22.656 -12.773 1 98.75 123 ASP B O 1
ATOM 1965 N N . ASP B 1 124 ? -2.535 -21.641 -14.695 1 98.62 124 ASP B N 1
ATOM 1966 C CA . ASP B 1 124 ? -2.074 -22.797 -15.453 1 98.62 124 ASP B CA 1
ATOM 1967 C C . ASP B 1 124 ? -0.563 -22.75 -15.656 1 98.62 124 ASP B C 1
ATOM 1969 O O . ASP B 1 124 ? -0.007 -23.578 -16.391 1 98.62 124 ASP B O 1
ATOM 1973 N N . LEU B 1 125 ? 0.122 -21.781 -15.117 1 98.38 125 LEU B N 1
ATOM 1974 C CA . LEU B 1 125 ? 1.572 -21.656 -15.008 1 98.38 125 LEU B CA 1
ATOM 1975 C C . LEU B 1 125 ? 2.205 -21.469 -16.391 1 98.38 125 LEU B C 1
ATOM 1977 O O . LEU B 1 125 ? 3.361 -21.844 -16.594 1 98.38 125 LEU B O 1
ATOM 1981 N N . GLY B 1 126 ? 1.404 -20.984 -17.266 1 97.75 126 GLY B N 1
ATOM 1982 C CA . GLY B 1 126 ? 1.905 -20.781 -18.625 1 97.75 126 GLY B CA 1
ATOM 1983 C C . GLY B 1 126 ? 1.962 -22.062 -19.422 1 97.75 126 GLY B C 1
ATOM 1984 O O . GLY B 1 126 ? 2.586 -22.109 -20.484 1 97.75 126 GLY B O 1
ATOM 1985 N N . LEU B 1 127 ? 1.275 -23.109 -18.984 1 96.69 127 LEU B N 1
ATOM 1986 C CA . LEU B 1 127 ? 1.39 -24.422 -19.594 1 96.69 127 LEU B CA 1
ATOM 1987 C C . LEU B 1 127 ? 0.044 -24.891 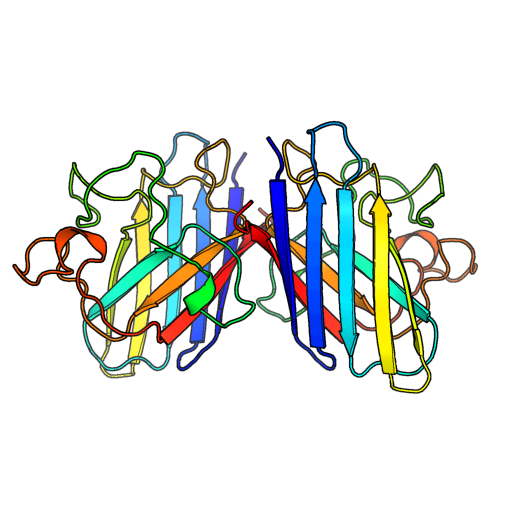-20.141 1 96.69 127 LEU B C 1
ATOM 1989 O O . LEU B 1 127 ? -0.06 -25.984 -20.703 1 96.69 127 LEU B O 1
ATOM 1993 N N . GLY B 1 128 ? -1.101 -24.266 -20.031 1 93 128 GLY B N 1
ATOM 1994 C CA . GLY B 1 128 ? -2.465 -24.703 -20.281 1 93 128 GLY B CA 1
ATOM 1995 C C . GLY B 1 128 ? -2.855 -24.625 -21.75 1 93 128 GLY B C 1
ATOM 1996 O O . GLY B 1 128 ? -3.854 -25.219 -22.172 1 93 128 GLY B O 1
ATOM 1997 N N . GLY B 1 129 ? -2.246 -23.75 -22.625 1 92.75 129 GLY B N 1
ATOM 1998 C CA . GLY B 1 129 ? -2.576 -23.641 -24.047 1 92.75 129 GLY B CA 1
ATOM 1999 C C . GLY B 1 129 ? -3.605 -22.562 -24.328 1 92.75 129 GLY B C 1
ATOM 2000 O O . GLY B 1 129 ? -3.863 -22.234 -25.484 1 92.75 129 GLY B O 1
ATOM 2001 N N . HIS B 1 130 ? -4.324 -22.156 -23.344 1 94.88 130 HIS B N 1
ATOM 2002 C CA . HIS B 1 130 ? -5.262 -21.047 -23.516 1 94.88 130 HIS B CA 1
ATOM 2003 C C . HIS B 1 130 ? -4.543 -19.781 -23.969 1 94.88 130 HIS B C 1
ATOM 2005 O O . HIS B 1 130 ? -3.355 -19.609 -23.688 1 94.88 130 HIS B O 1
ATOM 2011 N N . GLU B 1 131 ? -5.246 -18.859 -24.609 1 96.31 131 GLU B N 1
ATOM 2012 C CA . GLU B 1 131 ? -4.652 -17.641 -25.156 1 96.31 131 GLU B CA 1
ATOM 2013 C C . GLU B 1 131 ? -4.059 -16.766 -24.062 1 96.31 131 GLU B C 1
ATOM 2015 O O . GLU B 1 131 ? -3.09 -16.047 -24.281 1 96.31 131 GLU B O 1
ATOM 2020 N N . LEU B 1 132 ? -4.562 -16.875 -22.859 1 96.69 132 LEU B N 1
ATOM 2021 C CA . LEU B 1 132 ? -4.094 -16.031 -21.766 1 96.69 132 LEU B CA 1
ATOM 2022 C C . LEU B 1 132 ? -3 -16.75 -20.969 1 96.69 132 LEU B C 1
ATOM 2024 O O . LEU B 1 132 ? -2.424 -16.172 -20.047 1 96.69 132 LEU B O 1
ATOM 2028 N N . SER B 1 133 ? -2.713 -17.953 -21.281 1 98.06 133 SER B N 1
ATOM 2029 C CA . SER B 1 133 ? -1.785 -18.781 -20.516 1 98.06 133 SER B CA 1
ATOM 2030 C C . SER B 1 133 ? -0.417 -18.125 -20.391 1 98.06 133 SER B C 1
ATOM 2032 O O . SER B 1 133 ? 0.124 -18 -19.297 1 98.06 133 SER B O 1
ATOM 2034 N N . LYS B 1 134 ? 0.112 -17.547 -21.453 1 97 134 LYS B N 1
ATOM 2035 C CA . LYS B 1 134 ? 1.481 -17.031 -21.5 1 97 134 LYS B CA 1
ATOM 2036 C C . LYS B 1 134 ? 1.546 -15.586 -21.062 1 97 134 LYS B C 1
ATOM 2038 O O . LYS B 1 134 ? 2.633 -15.016 -20.938 1 97 134 LYS B O 1
ATOM 2043 N N . SER B 1 135 ? 0.403 -15.023 -20.812 1 97.38 135 SER B N 1
ATOM 2044 C CA . SER B 1 135 ? 0.401 -13.641 -20.359 1 97.38 135 SER B CA 1
ATOM 2045 C C . SER B 1 135 ? 0.003 -13.539 -18.891 1 97.38 135 SER B C 1
ATOM 2047 O O . SER B 1 135 ? 0.611 -12.781 -18.125 1 97.38 135 SER B O 1
ATOM 2049 N N . THR B 1 136 ? -1.02 -14.383 -18.5 1 97.06 136 THR B N 1
ATOM 2050 C CA . THR B 1 136 ? -1.52 -14.188 -17.141 1 97.06 136 THR B CA 1
ATOM 2051 C C . THR B 1 136 ? -1.697 -15.531 -16.438 1 97.06 136 THR B C 1
ATOM 2053 O O . THR B 1 136 ? -2.105 -15.586 -15.273 1 97.06 136 THR B O 1
ATO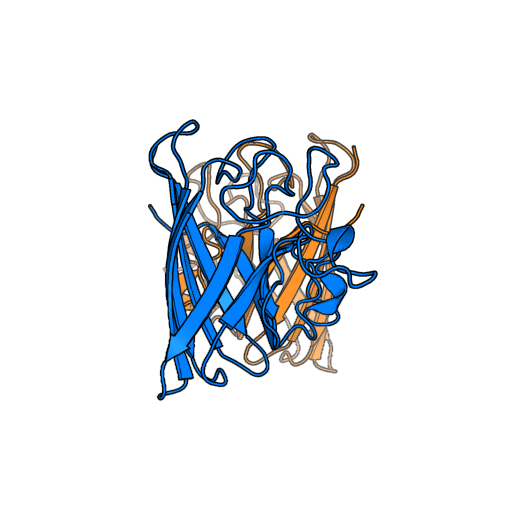M 2056 N N . GLY B 1 137 ? -1.507 -16.672 -17.141 1 98.12 137 GLY B N 1
ATOM 2057 C CA . GLY B 1 137 ? -1.729 -17.984 -16.562 1 98.12 137 GLY B CA 1
ATOM 2058 C C . GLY B 1 137 ? -3.191 -18.375 -16.547 1 98.12 137 GLY B C 1
ATOM 2059 O O . GLY B 1 137 ? -3.549 -19.406 -15.961 1 98.12 137 GLY B O 1
ATOM 2060 N N . ASN B 1 138 ? -4.074 -17.516 -17.125 1 98.25 138 ASN B N 1
ATOM 2061 C CA . ASN B 1 138 ? -5.496 -17.812 -17.234 1 98.25 138 ASN B CA 1
ATOM 2062 C C . ASN B 1 138 ? -6.125 -18.078 -15.867 1 98.25 138 ASN B C 1
ATOM 2064 O O . ASN B 1 138 ? -6.832 -19.078 -15.695 1 98.25 138 ASN B O 1
ATOM 2068 N N . ALA B 1 139 ? -5.891 -17.234 -14.977 1 97.75 139 ALA B N 1
ATOM 2069 C CA . ALA B 1 139 ? -6.258 -17.531 -13.594 1 97.75 139 ALA B CA 1
ATOM 2070 C C . ALA B 1 139 ? -7.617 -16.922 -13.25 1 97.75 139 ALA B C 1
ATOM 2072 O O . ALA B 1 139 ? -8.016 -16.906 -12.086 1 97.75 139 ALA B O 1
ATOM 2073 N N . GLY B 1 140 ? -8.336 -16.266 -14.211 1 97.56 140 GLY B N 1
ATOM 2074 C CA . GLY B 1 140 ? -9.711 -15.82 -14.008 1 97.56 140 GLY B CA 1
ATOM 2075 C C . GLY B 1 140 ? -9.805 -14.516 -13.242 1 97.56 140 GLY B C 1
ATOM 2076 O O . GLY B 1 140 ? -8.867 -13.719 -13.242 1 97.56 140 GLY B O 1
ATOM 2077 N N . ALA B 1 141 ? -10.93 -14.258 -12.617 1 97.88 141 ALA B N 1
ATOM 2078 C CA . ALA B 1 141 ? -11.273 -12.984 -11.984 1 97.88 141 ALA B CA 1
ATOM 2079 C C . ALA B 1 141 ? -10.367 -12.703 -10.789 1 97.88 141 ALA B C 1
ATOM 2081 O O . ALA B 1 141 ? -9.852 -13.633 -10.164 1 97.88 141 ALA B O 1
ATOM 2082 N N . ARG B 1 142 ? -10.211 -11.445 -10.531 1 98.62 142 ARG B N 1
ATOM 2083 C CA . ARG B 1 142 ? -9.492 -10.992 -9.344 1 98.62 142 ARG B CA 1
ATOM 2084 C C . ARG B 1 142 ? -10.414 -10.938 -8.125 1 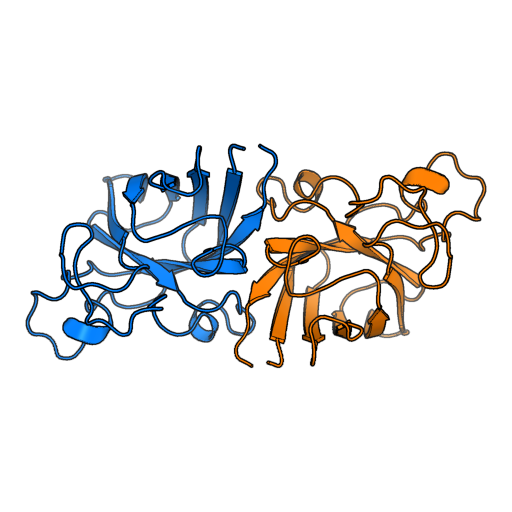98.62 142 ARG B C 1
ATOM 2086 O O . ARG B 1 142 ? -11.273 -10.062 -8.031 1 98.62 142 ARG B O 1
ATOM 2093 N N . LEU B 1 143 ? -10.227 -11.836 -7.125 1 98.62 143 LEU B N 1
ATOM 2094 C CA . LEU B 1 143 ? -11.156 -11.977 -6.004 1 98.62 143 LEU B CA 1
ATOM 2095 C C . LEU B 1 143 ? -10.859 -10.945 -4.922 1 98.62 143 LEU B C 1
ATOM 2097 O O . LEU B 1 143 ? -11.773 -10.422 -4.285 1 98.62 143 LEU B O 1
ATOM 2101 N N . ALA B 1 144 ? -9.617 -10.773 -4.668 1 98.62 144 ALA B N 1
ATOM 2102 C CA . ALA B 1 144 ? -9.172 -9.836 -3.643 1 98.62 144 ALA B CA 1
ATOM 2103 C C . ALA B 1 144 ? -7.77 -9.305 -3.957 1 98.62 144 ALA B C 1
ATOM 2105 O O . ALA B 1 144 ? -6.996 -9.969 -4.656 1 98.62 144 ALA B O 1
ATOM 2106 N N . CYS B 1 145 ? -7.52 -8.156 -3.459 1 98.62 145 CYS B N 1
ATOM 2107 C CA . CYS B 1 145 ? -6.195 -7.57 -3.631 1 98.62 145 CYS B CA 1
ATOM 2108 C C . CYS B 1 145 ? -5.855 -6.641 -2.471 1 98.62 145 CYS B C 1
ATOM 2110 O O . CYS B 1 145 ? -6.723 -6.32 -1.654 1 98.62 145 CYS B O 1
ATOM 2112 N N . GLY B 1 146 ? -4.652 -6.305 -2.322 1 98.44 146 GLY B N 1
ATOM 2113 C CA . GLY B 1 146 ? -4.129 -5.371 -1.336 1 98.44 146 GLY B CA 1
ATOM 2114 C C . GLY B 1 146 ? -2.744 -4.859 -1.675 1 98.44 146 GLY B C 1
ATOM 2115 O O . GLY B 1 146 ? -1.955 -5.559 -2.314 1 98.44 146 GLY B O 1
ATOM 2116 N N . VAL B 1 147 ? -2.455 -3.666 -1.224 1 98.81 147 VAL B N 1
ATOM 2117 C CA . VAL B 1 147 ? -1.155 -3.049 -1.467 1 98.81 147 VAL B CA 1
ATOM 2118 C C . VAL B 1 147 ? -0.154 -3.521 -0.415 1 98.81 147 VAL B C 1
ATOM 2120 O O . VAL B 1 147 ? -0.484 -3.607 0.77 1 98.81 147 VAL B O 1
ATOM 2123 N N . ILE B 1 148 ? 1.052 -3.816 -0.855 1 98.81 148 ILE B N 1
ATOM 2124 C CA . ILE B 1 148 ? 2.121 -4.273 0.025 1 98.81 148 ILE B CA 1
ATOM 2125 C C . ILE B 1 148 ? 2.746 -3.082 0.744 1 98.81 148 ILE B C 1
ATOM 2127 O O . ILE B 1 148 ? 3.312 -2.191 0.106 1 98.81 148 ILE B O 1
ATOM 2131 N N . GLY B 1 149 ? 2.639 -3.09 2.02 1 98.69 149 GLY B N 1
ATOM 2132 C CA . GLY B 1 149 ? 3.137 -1.99 2.83 1 98.69 149 GLY B CA 1
ATOM 2133 C C . GLY B 1 149 ? 4.293 -2.385 3.727 1 98.69 149 GLY B C 1
ATOM 2134 O O . GLY B 1 149 ? 4.434 -3.555 4.09 1 98.69 149 GLY B O 1
ATOM 2135 N N . ILE B 1 150 ? 5.035 -1.379 4.082 1 97.62 150 ILE B N 1
ATOM 2136 C CA . ILE B 1 150 ? 6.16 -1.57 4.992 1 97.62 150 ILE B CA 1
ATOM 2137 C C . ILE B 1 150 ? 5.645 -1.948 6.379 1 97.62 150 ILE B C 1
ATOM 2139 O O . ILE B 1 150 ? 4.668 -1.37 6.863 1 97.62 150 ILE B O 1
ATOM 2143 N N . CYS B 1 151 ? 6.246 -2.861 6.934 1 94.94 151 CYS B N 1
ATOM 2144 C CA . CYS B 1 151 ? 5.902 -3.166 8.32 1 94.94 151 CYS B CA 1
ATOM 2145 C C . CYS B 1 151 ? 7.148 -3.211 9.195 1 94.94 151 CYS B C 1
ATOM 2147 O O . CYS B 1 151 ? 8.258 -3.393 8.688 1 94.94 151 CYS B O 1
ATOM 2149 N N . LYS B 1 152 ? 6.934 -3.018 10.484 1 88.5 152 LYS B N 1
ATOM 2150 C CA . LYS B 1 152 ? 8.039 -2.969 11.43 1 88.5 152 LYS B CA 1
ATOM 2151 C C . LYS B 1 152 ? 8.805 -4.289 11.453 1 88.5 152 LYS B C 1
ATOM 2153 O O . LYS B 1 152 ? 8.203 -5.359 11.531 1 88.5 152 LYS B O 1
ATOM 2158 N N . ALA B 1 153 ? 10.148 -4.133 11.273 1 80.75 153 ALA B N 1
ATOM 2159 C CA . ALA B 1 153 ? 11.016 -5.305 11.336 1 80.75 153 ALA B CA 1
ATOM 2160 C C . ALA B 1 153 ? 11.125 -5.828 12.766 1 80.75 153 ALA B C 1
ATOM 2162 O O . ALA B 1 153 ? 11.078 -5.055 13.727 1 80.75 153 ALA B O 1
#